Protein AF-A0A9P3AXK3-F1 (afdb_monomer)

Solvent-accessible surface area (backbone atoms only — not comparable to full-atom values): 12093 Å² total; per-residue (Å²): 136,83,83,77,76,75,75,78,76,54,66,68,48,49,52,46,27,64,59,45,47,66,49,49,54,51,50,55,53,59,72,70,57,82,79,86,67,69,46,82,56,95,52,64,68,63,48,50,58,55,45,54,57,50,48,56,55,42,52,53,49,41,40,43,30,40,42,51,40,43,41,55,53,41,68,69,32,88,82,56,48,73,68,59,46,53,48,36,51,47,54,35,47,53,45,47,50,60,43,51,54,51,43,54,57,52,67,19,52,38,65,53,83,93,44,41,68,62,48,53,41,50,47,48,31,46,46,47,40,50,50,43,52,47,53,42,48,49,53,41,36,50,34,44,74,43,87,53,62,90,52,43,82,72,54,54,58,69,72,77,73,44,60,69,40,52,49,51,53,50,53,53,60,69,70,51,76,79,86,77,79,85,72,87,89,76,87,62,77,65,54,58,59,53,50,50,55,56,56,53,51,56,76,75,66,74,80,131

Radius of gyration: 20.28 Å; Cα contacts (8 Å, |Δi|>4): 168; chains: 1; bounding box: 69×39×54 Å

Structure (mmCIF, N/CA/C/O backbone):
data_AF-A0A9P3AXK3-F1
#
_entry.id   AF-A0A9P3AXK3-F1
#
loop_
_atom_site.group_PDB
_atom_site.id
_atom_site.type_symbol
_atom_site.label_atom_id
_atom_site.label_alt_id
_atom_site.label_comp_id
_atom_site.label_asym_id
_atom_site.label_entity_id
_atom_site.label_seq_id
_atom_site.pdbx_PDB_ins_code
_atom_site.Cartn_x
_atom_site.Cartn_y
_atom_site.Cartn_z
_atom_site.occupancy
_atom_site.B_iso_or_equiv
_atom_site.auth_seq_id
_atom_site.auth_comp_id
_atom_site.auth_asym_id
_atom_site.auth_atom_id
_atom_site.pdbx_PDB_model_num
ATOM 1 N N . MET A 1 1 ? -37.791 -18.020 20.954 1.00 37.97 1 MET A N 1
ATOM 2 C CA . MET A 1 1 ? -36.480 -17.908 21.618 1.00 37.97 1 MET A CA 1
ATOM 3 C C . MET A 1 1 ? -35.697 -16.937 20.764 1.00 37.97 1 MET A C 1
ATOM 5 O O . MET A 1 1 ? -35.091 -17.366 19.796 1.00 37.97 1 MET A O 1
ATOM 9 N N . ASP A 1 2 ? -35.830 -15.645 21.055 1.00 44.97 2 ASP A N 1
ATOM 10 C CA . ASP A 1 2 ? -35.081 -14.591 20.372 1.00 44.97 2 ASP A CA 1
ATOM 11 C C . ASP A 1 2 ? -33.841 -14.297 21.215 1.00 44.97 2 ASP A C 1
ATOM 13 O O . ASP A 1 2 ? -33.895 -13.500 22.148 1.00 44.97 2 ASP A O 1
ATOM 17 N N . ASN A 1 3 ? -32.734 -14.981 20.917 1.00 44.56 3 ASN A N 1
ATOM 18 C CA . ASN A 1 3 ? -31.413 -14.472 21.279 1.00 44.56 3 ASN A CA 1
ATOM 19 C C . ASN A 1 3 ? -31.011 -13.490 20.180 1.00 44.56 3 ASN A C 1
ATOM 21 O O . ASN A 1 3 ? -30.275 -13.831 19.257 1.00 44.56 3 ASN A O 1
ATOM 25 N N . ASN A 1 4 ? -31.565 -12.282 20.249 1.00 45.88 4 ASN A N 1
ATOM 26 C CA . ASN A 1 4 ? -31.038 -11.150 19.505 1.00 45.88 4 ASN A CA 1
ATOM 27 C C . ASN A 1 4 ? -29.814 -10.661 20.291 1.00 45.88 4 ASN A C 1
ATOM 29 O O . ASN A 1 4 ? -29.896 -9.686 21.037 1.00 45.88 4 ASN A O 1
ATOM 33 N N . ASP A 1 5 ? -28.717 -11.421 20.208 1.00 46.84 5 ASP A N 1
ATOM 34 C CA . ASP A 1 5 ? -27.408 -10.988 20.687 1.00 46.84 5 ASP A CA 1
ATOM 35 C C . ASP A 1 5 ? -26.976 -9.827 19.786 1.00 46.84 5 ASP A C 1
ATOM 37 O O . ASP A 1 5 ? -26.338 -10.008 18.750 1.00 46.84 5 ASP A 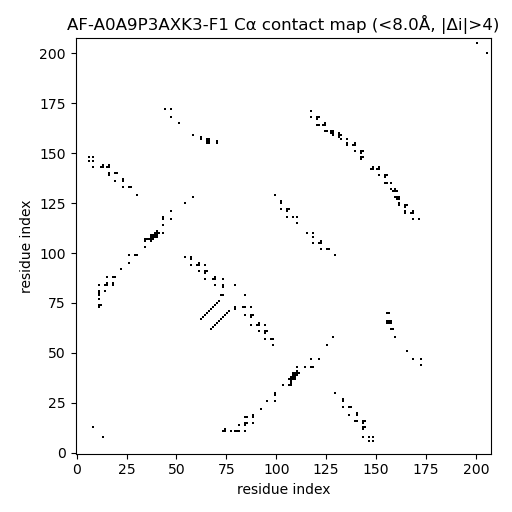O 1
ATOM 41 N N . GLU A 1 6 ? -27.426 -8.622 20.136 1.00 50.75 6 GLU A N 1
ATOM 42 C CA . GLU A 1 6 ? -27.015 -7.384 19.493 1.00 50.75 6 GLU A CA 1
ATOM 43 C C . GLU A 1 6 ? -25.504 -7.261 19.692 1.00 50.75 6 GLU A C 1
ATOM 45 O O . GLU A 1 6 ? -25.006 -7.037 20.798 1.00 50.75 6 GLU A O 1
ATOM 50 N N . ILE A 1 7 ? -24.754 -7.505 18.620 1.00 57.81 7 ILE A N 1
ATOM 51 C CA . ILE A 1 7 ? -23.300 -7.416 18.622 1.00 57.81 7 ILE A CA 1
ATOM 52 C C . ILE A 1 7 ? -22.938 -5.935 18.763 1.00 57.81 7 ILE A C 1
ATOM 54 O O . ILE A 1 7 ? -22.900 -5.183 17.791 1.00 57.81 7 ILE A O 1
ATOM 58 N N . ILE A 1 8 ? -22.681 -5.500 19.996 1.00 68.00 8 ILE A N 1
ATOM 59 C CA . ILE A 1 8 ? -22.257 -4.129 20.281 1.00 68.00 8 ILE A CA 1
ATOM 60 C C . ILE A 1 8 ? -20.797 -3.978 19.843 1.00 68.00 8 ILE A C 1
ATOM 62 O O . ILE A 1 8 ? -19.876 -4.432 20.524 1.00 68.00 8 ILE A O 1
ATOM 66 N N . ILE A 1 9 ? -20.580 -3.321 18.702 1.00 72.81 9 ILE A N 1
ATOM 67 C CA . ILE A 1 9 ? -19.241 -2.963 18.219 1.00 72.81 9 ILE A CA 1
ATOM 68 C C . ILE A 1 9 ? -18.609 -1.968 19.209 1.00 72.81 9 ILE A C 1
ATOM 70 O O . ILE A 1 9 ? -19.182 -0.893 19.424 1.00 72.81 9 ILE A O 1
ATOM 74 N N . PRO A 1 10 ? -17.429 -2.264 19.792 1.00 82.50 10 PRO A N 1
ATOM 75 C CA . PRO A 1 10 ? -16.762 -1.353 20.718 1.00 82.50 10 PRO A CA 1
ATOM 76 C C . PRO A 1 10 ? -16.487 0.020 20.091 1.00 82.50 10 PRO A C 1
ATOM 78 O O . PRO A 1 10 ? -16.065 0.097 18.939 1.00 82.50 10 PRO A O 1
ATOM 81 N N . HIS A 1 11 ? -16.635 1.104 20.863 1.00 85.06 11 HIS A N 1
ATOM 82 C CA . HIS A 1 11 ? -16.423 2.489 20.392 1.00 85.06 11 HIS A CA 1
ATOM 83 C C . HIS A 1 11 ? -15.116 2.667 19.605 1.00 85.06 11 HIS A C 1
ATOM 85 O O . HIS A 1 11 ? -15.126 3.222 18.511 1.00 85.06 11 HIS A O 1
ATOM 91 N N . ARG A 1 12 ? -14.005 2.099 20.091 1.00 84.44 12 ARG A N 1
A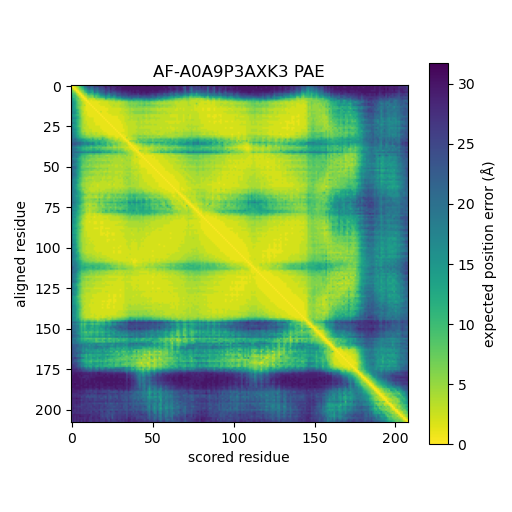TOM 92 C CA . ARG A 1 12 ? -12.700 2.147 19.407 1.00 84.44 12 ARG A CA 1
ATOM 93 C C . ARG A 1 12 ? -12.729 1.594 17.977 1.00 84.44 12 ARG A C 1
ATOM 95 O O . ARG A 1 12 ? -12.086 2.150 17.095 1.00 84.44 12 ARG A O 1
ATOM 102 N N . MET A 1 13 ? -13.501 0.535 17.728 1.00 83.62 13 MET A N 1
ATOM 103 C CA . MET A 1 13 ? -13.657 -0.051 16.393 1.00 83.62 13 MET A CA 1
ATOM 104 C C . MET A 1 13 ? -14.480 0.865 15.483 1.00 83.62 13 MET A C 1
ATOM 106 O O . MET A 1 13 ? -14.132 1.045 14.320 1.00 83.62 13 MET A O 1
ATOM 110 N N . GLN A 1 14 ? -15.499 1.531 16.033 1.00 86.12 14 GLN A N 1
ATOM 111 C CA . GLN A 1 14 ? -16.272 2.537 15.299 1.00 86.12 14 GLN A CA 1
ATOM 112 C C . GLN A 1 14 ? -15.411 3.757 14.932 1.00 86.12 14 GLN A C 1
ATOM 114 O O . GLN A 1 14 ? -15.513 4.282 13.823 1.00 86.12 14 GLN A O 1
ATOM 119 N N . VAL A 1 15 ? -14.557 4.222 15.851 1.00 89.56 15 VAL A N 1
ATOM 120 C CA . VAL A 1 15 ? -13.618 5.330 15.601 1.00 89.56 15 VAL A CA 1
ATOM 121 C C . VAL A 1 15 ? -12.578 4.934 14.559 1.00 89.56 15 VAL A C 1
ATOM 123 O O . VAL A 1 15 ? -12.320 5.712 13.643 1.00 89.56 15 VAL A O 1
ATOM 126 N N . LEU A 1 16 ? -12.032 3.719 14.647 1.00 88.75 16 LEU A N 1
ATOM 127 C CA . LEU A 1 16 ? -11.085 3.193 13.668 1.00 88.75 16 LEU A CA 1
ATOM 128 C C . LEU A 1 16 ? -11.691 3.148 12.258 1.00 88.75 16 LEU A C 1
ATOM 130 O O . LEU A 1 16 ? -11.076 3.664 11.329 1.00 88.75 16 LEU A O 1
ATOM 134 N N . GLY A 1 17 ? -12.909 2.618 12.101 1.00 88.50 17 GLY A N 1
ATOM 135 C CA . GLY A 1 17 ? -13.597 2.582 10.803 1.00 88.50 17 GLY A CA 1
ATOM 136 C C . GLY A 1 17 ? -13.791 3.984 10.216 1.00 88.50 17 GLY A C 1
ATOM 137 O O . GLY A 1 17 ? -13.412 4.249 9.074 1.00 88.50 17 GLY A O 1
ATOM 138 N N . LYS A 1 18 ? -14.257 4.936 11.039 1.00 90.81 18 LYS A N 1
ATOM 139 C CA . LYS A 1 18 ? -14.390 6.353 10.645 1.00 90.81 18 LYS A CA 1
ATOM 140 C C . LYS A 1 18 ? -13.062 6.982 10.223 1.00 90.81 18 LYS A C 1
ATOM 142 O O . LYS A 1 18 ? -13.048 7.807 9.312 1.00 90.81 18 LYS A O 1
ATOM 147 N N . ALA A 1 19 ? -11.968 6.628 10.890 1.00 92.56 19 ALA A N 1
ATOM 148 C CA . ALA A 1 19 ? -10.642 7.157 10.600 1.00 92.56 19 ALA A CA 1
ATOM 149 C C . ALA A 1 19 ? -10.026 6.545 9.328 1.00 92.56 19 ALA A C 1
ATOM 151 O O . ALA A 1 19 ? -9.334 7.253 8.598 1.00 92.56 19 ALA A O 1
ATOM 152 N N . LEU A 1 20 ? -10.293 5.267 9.039 1.00 92.25 20 LEU A N 1
ATOM 153 C CA . LEU A 1 20 ? -9.777 4.557 7.862 1.00 92.25 20 LEU A CA 1
ATOM 154 C C . LEU A 1 20 ? -10.533 4.886 6.571 1.00 92.25 20 LEU A C 1
ATOM 156 O O . LEU A 1 20 ? -9.916 4.941 5.511 1.00 92.25 20 LEU A O 1
ATOM 160 N N . ARG A 1 21 ? -11.834 5.186 6.639 1.00 93.12 21 ARG A N 1
ATOM 161 C CA . ARG A 1 21 ? -12.638 5.560 5.464 1.00 93.12 21 ARG A CA 1
ATOM 162 C C . ARG A 1 21 ? -12.007 6.658 4.583 1.00 93.12 21 ARG A C 1
ATOM 164 O O . ARG A 1 21 ? -11.870 6.435 3.385 1.00 93.12 21 ARG A O 1
ATOM 171 N N . PRO A 1 22 ? -11.551 7.813 5.110 1.00 94.25 22 PRO A N 1
ATOM 172 C CA . PRO A 1 22 ? -10.891 8.822 4.278 1.00 94.25 22 PRO A CA 1
ATOM 173 C C . PRO A 1 22 ? -9.517 8.385 3.747 1.00 94.25 22 PRO A C 1
ATOM 175 O O . PRO A 1 22 ? -8.975 9.055 2.872 1.00 94.25 22 PRO A O 1
ATOM 178 N N . VAL A 1 23 ? -8.912 7.326 4.294 1.00 95.31 23 VAL A N 1
ATOM 179 C CA . VAL A 1 23 ? -7.694 6.720 3.735 1.00 95.31 23 VAL A CA 1
ATOM 180 C C . VAL A 1 23 ? -8.051 5.870 2.518 1.00 95.31 23 VAL A C 1
ATOM 182 O O . VAL A 1 23 ? -7.372 5.998 1.506 1.00 95.31 23 VAL A O 1
ATOM 185 N N . LEU A 1 24 ? -9.138 5.092 2.589 1.00 94.44 24 LEU A N 1
ATOM 186 C CA . LEU A 1 24 ? -9.645 4.291 1.470 1.00 94.44 24 LEU A CA 1
ATOM 187 C C . LEU A 1 24 ? -10.001 5.171 0.274 1.00 94.44 24 LEU A C 1
ATOM 189 O O . LEU A 1 24 ? -9.448 4.978 -0.800 1.00 94.44 24 LEU A O 1
ATOM 193 N N . THR A 1 25 ? -10.800 6.217 0.493 1.00 94.19 25 THR A N 1
ATOM 194 C CA . THR A 1 25 ? -11.178 7.150 -0.581 1.00 94.19 25 THR A CA 1
ATOM 195 C C . THR A 1 25 ? -9.961 7.795 -1.246 1.00 94.19 25 THR A C 1
ATOM 197 O O . THR A 1 25 ? -9.909 7.926 -2.459 1.00 94.19 25 THR A O 1
ATOM 200 N N . LYS A 1 26 ? -8.934 8.161 -0.469 1.00 93.38 26 LYS A N 1
ATOM 201 C CA . LYS A 1 26 ? -7.695 8.728 -1.027 1.00 93.38 26 LYS A CA 1
ATOM 202 C C . LYS A 1 26 ? -6.875 7.719 -1.822 1.00 93.38 26 LYS A C 1
ATOM 204 O O . LYS A 1 26 ? -6.151 8.119 -2.726 1.00 93.38 26 LYS A O 1
ATOM 209 N N . LEU A 1 27 ? -6.927 6.445 -1.442 1.00 94.44 27 LEU A N 1
ATOM 210 C CA . LEU A 1 27 ? -6.266 5.382 -2.184 1.00 94.44 27 LEU A CA 1
ATOM 211 C C . LEU A 1 27 ? -6.961 5.158 -3.526 1.00 94.44 27 LEU A C 1
ATOM 213 O O . LEU A 1 27 ? -6.274 5.120 -4.538 1.00 94.44 27 LEU A O 1
ATOM 217 N N . GLU A 1 28 ? -8.294 5.090 -3.537 1.00 94.19 28 GLU A N 1
ATOM 218 C CA . GLU A 1 28 ? -9.104 5.011 -4.761 1.00 94.19 28 GLU A CA 1
ATOM 219 C C . GLU A 1 28 ? -8.800 6.194 -5.696 1.00 94.19 28 GLU A C 1
ATOM 221 O O . GLU A 1 28 ? -8.415 5.992 -6.845 1.00 94.19 28 GLU A O 1
ATOM 226 N N . GLU A 1 29 ? -8.847 7.426 -5.173 1.00 93.44 29 GLU A N 1
ATOM 227 C CA . GLU A 1 29 ? -8.490 8.642 -5.922 1.00 93.44 29 GLU A CA 1
ATOM 228 C C . GLU A 1 29 ? -7.068 8.574 -6.503 1.00 93.44 29 GLU A C 1
ATOM 230 O O . GLU A 1 29 ? -6.849 8.954 -7.650 1.00 93.44 29 GLU A O 1
ATOM 235 N N . GLY A 1 30 ? -6.098 8.089 -5.721 1.00 91.88 30 GLY A N 1
ATOM 236 C CA . GLY A 1 30 ? -4.710 7.958 -6.163 1.00 91.88 30 GLY A CA 1
ATOM 237 C C . GLY A 1 30 ? -4.503 6.847 -7.194 1.00 91.88 30 GLY A C 1
ATOM 238 O O . GLY A 1 30 ? -3.640 6.969 -8.059 1.00 91.88 30 GLY A O 1
ATOM 239 N N . LEU A 1 31 ? -5.279 5.765 -7.138 1.00 91.62 31 LEU A N 1
ATOM 240 C CA . LEU A 1 31 ? -5.212 4.670 -8.110 1.00 91.62 31 LEU A CA 1
ATOM 241 C C . LEU A 1 31 ? -5.783 5.056 -9.480 1.00 91.62 31 LEU A C 1
ATOM 243 O O . LEU A 1 31 ? -5.328 4.508 -10.490 1.00 91.62 31 LEU A O 1
ATOM 247 N N . ASP A 1 32 ? -6.735 5.987 -9.501 1.00 91.38 32 ASP A N 1
ATOM 248 C CA . ASP A 1 32 ? -7.379 6.521 -10.706 1.00 91.38 32 ASP A CA 1
ATOM 249 C C . ASP A 1 32 ? -6.699 7.798 -11.240 1.00 91.38 32 ASP A C 1
ATOM 251 O O . ASP A 1 32 ? -7.108 8.351 -12.266 1.00 91.38 32 ASP A O 1
ATOM 255 N N . GLU A 1 33 ? -5.656 8.283 -10.560 1.00 90.75 33 GLU A N 1
ATOM 256 C CA . GLU A 1 33 ? -4.945 9.498 -10.946 1.00 90.75 33 GLU A CA 1
ATOM 257 C C . GLU A 1 33 ? -4.227 9.329 -12.294 1.00 90.75 33 GLU A C 1
ATOM 259 O O . GLU A 1 33 ? -3.421 8.419 -12.505 1.00 90.75 33 GLU A O 1
ATOM 264 N N . PHE A 1 34 ? -4.509 10.247 -13.222 1.00 84.56 34 PHE A N 1
ATOM 265 C CA . PHE A 1 34 ? -3.847 10.293 -14.520 1.00 84.56 34 PHE A CA 1
ATOM 266 C C . PHE A 1 34 ? -2.521 11.055 -14.433 1.00 84.56 34 PHE A C 1
ATOM 268 O O . PHE A 1 34 ? -2.493 12.243 -14.105 1.00 84.56 34 PHE A O 1
ATOM 275 N N . ILE A 1 35 ? -1.430 10.394 -14.817 1.00 87.31 35 ILE A N 1
ATOM 276 C CA . ILE A 1 35 ? -0.091 10.984 -14.840 1.00 87.31 35 ILE A CA 1
ATOM 277 C C . ILE A 1 35 ? 0.182 11.595 -16.217 1.00 87.31 35 ILE A C 1
ATOM 279 O O . ILE A 1 35 ? 0.419 10.887 -17.192 1.00 87.31 35 ILE A O 1
ATOM 283 N N . GLY A 1 36 ? 0.109 12.927 -16.299 1.00 76.19 36 GLY A N 1
ATOM 284 C CA . GLY A 1 36 ? 0.283 13.671 -17.553 1.00 76.19 36 GLY A CA 1
ATOM 285 C C . GLY A 1 36 ? 1.708 14.148 -17.845 1.00 76.19 36 GLY A C 1
ATOM 286 O O . GLY A 1 36 ? 2.028 14.415 -19.000 1.00 76.19 36 GLY A O 1
ATOM 287 N N . GLU A 1 37 ? 2.559 14.273 -16.826 1.00 85.00 37 GLU A N 1
ATOM 288 C CA . GLU A 1 37 ? 3.962 14.668 -16.986 1.00 85.00 37 GLU A CA 1
ATOM 289 C C . GLU A 1 37 ? 4.860 13.432 -16.944 1.00 85.00 37 GLU A C 1
ATOM 291 O O . GLU A 1 37 ? 4.801 12.653 -15.992 1.00 85.00 37 GLU A O 1
ATOM 296 N N . THR A 1 38 ? 5.704 13.272 -17.966 1.00 91.44 38 THR A N 1
ATOM 297 C CA . THR A 1 38 ? 6.665 12.171 -18.061 1.00 91.44 38 THR A CA 1
ATOM 298 C C . THR A 1 38 ? 8.105 12.670 -18.035 1.00 91.44 38 THR A C 1
ATOM 300 O O . THR A 1 38 ? 8.389 13.830 -18.347 1.00 91.44 38 THR A O 1
ATOM 303 N N . PHE A 1 39 ? 9.035 11.797 -17.653 1.00 87.81 39 PHE A N 1
ATOM 304 C CA . PHE A 1 39 ? 10.465 12.091 -17.657 1.00 87.81 39 PHE A CA 1
ATOM 305 C C . PHE A 1 39 ? 11.285 10.907 -18.189 1.00 87.81 39 PHE A C 1
ATOM 307 O O . PHE A 1 39 ? 11.023 9.766 -17.808 1.00 87.81 39 PHE A O 1
ATOM 314 N N . PRO A 1 40 ? 12.311 11.155 -19.019 1.00 88.81 40 PRO A N 1
ATOM 315 C CA . PRO A 1 40 ? 13.098 10.089 -19.626 1.00 88.81 40 PRO A CA 1
ATOM 316 C C . PRO A 1 40 ? 13.989 9.371 -18.608 1.00 88.81 40 PRO A C 1
ATOM 318 O O . PRO A 1 40 ? 14.575 10.001 -17.718 1.00 88.81 40 PRO A O 1
ATOM 321 N N . ILE A 1 41 ? 14.152 8.057 -18.780 1.00 87.88 41 ILE A N 1
ATOM 322 C CA . ILE A 1 41 ? 15.106 7.232 -18.028 1.00 87.88 41 ILE A CA 1
ATOM 323 C C . ILE A 1 41 ? 16.139 6.601 -18.961 1.00 87.88 41 ILE A C 1
ATOM 325 O O . ILE A 1 41 ? 15.796 5.920 -19.916 1.00 87.88 41 ILE A O 1
ATOM 329 N N . CYS A 1 42 ? 17.420 6.773 -18.622 1.00 74.81 42 CYS A N 1
ATOM 330 C CA . CYS A 1 42 ? 18.543 6.271 -19.424 1.00 74.81 42 CYS A CA 1
ATOM 331 C C . CYS A 1 42 ? 19.078 4.891 -18.990 1.00 74.81 42 CYS A C 1
ATOM 333 O O . CYS A 1 42 ? 19.912 4.322 -19.682 1.00 74.81 42 CYS A O 1
ATOM 335 N N . ASP A 1 43 ? 18.691 4.385 -17.813 1.00 85.94 43 ASP A N 1
ATOM 336 C CA . ASP A 1 43 ? 19.168 3.099 -17.279 1.00 85.94 43 ASP A CA 1
ATOM 337 C C . ASP A 1 43 ? 18.040 2.400 -16.514 1.00 85.94 43 ASP A C 1
ATOM 339 O O . ASP A 1 43 ? 17.814 2.630 -15.314 1.00 85.94 43 ASP A O 1
ATOM 343 N N . MET A 1 44 ? 17.306 1.552 -17.235 1.00 87.56 44 MET A N 1
ATOM 344 C CA . MET A 1 44 ? 16.187 0.814 -16.665 1.00 87.56 44 MET A CA 1
ATOM 345 C C . MET A 1 44 ? 16.657 -0.236 -15.653 1.00 87.56 44 MET A C 1
ATOM 347 O O . MET A 1 44 ? 16.069 -0.362 -14.583 1.00 87.56 44 MET A O 1
ATOM 351 N N . SER A 1 45 ? 17.781 -0.910 -15.899 1.00 83.88 45 SER A N 1
ATOM 352 C CA . SER A 1 45 ? 18.334 -1.940 -15.008 1.00 83.88 45 SER A CA 1
ATOM 353 C C . SER A 1 45 ? 18.719 -1.393 -13.625 1.00 83.88 45 SER A C 1
ATOM 355 O O . SER A 1 45 ? 18.445 -2.015 -12.593 1.00 83.88 45 SER A O 1
ATOM 357 N N . SER A 1 46 ? 19.336 -0.210 -13.557 1.00 86.12 46 SER A N 1
ATOM 358 C CA . SER A 1 46 ? 19.603 0.486 -12.285 1.00 86.12 46 SER A CA 1
ATOM 359 C C . SER A 1 46 ? 18.320 0.991 -11.628 1.00 86.12 46 SER A C 1
ATOM 361 O O . SER A 1 46 ? 18.182 0.939 -10.400 1.00 86.12 46 SER A O 1
ATOM 363 N N . THR A 1 47 ? 17.360 1.451 -12.430 1.00 89.12 47 THR A N 1
ATOM 364 C CA . THR A 1 47 ? 16.057 1.917 -11.943 1.00 89.12 47 THR A CA 1
ATOM 365 C C . THR A 1 47 ? 15.272 0.779 -11.292 1.00 89.12 47 THR A C 1
ATOM 367 O O . THR A 1 47 ? 14.849 0.924 -10.143 1.00 89.12 47 THR A O 1
ATOM 370 N N . LEU A 1 48 ? 15.180 -0.382 -11.943 1.00 87.31 48 LEU A N 1
ATOM 371 C CA . LEU A 1 48 ? 14.534 -1.579 -11.411 1.00 87.31 48 LEU A CA 1
ATOM 372 C C . LEU A 1 48 ? 15.143 -2.006 -10.075 1.00 87.31 48 LEU A C 1
ATOM 374 O O . LEU A 1 48 ? 14.420 -2.120 -9.086 1.00 87.31 48 LEU A O 1
ATOM 378 N N . ARG A 1 49 ? 16.475 -2.151 -9.993 1.00 86.31 49 ARG A N 1
ATOM 379 C CA . ARG A 1 49 ? 17.162 -2.532 -8.741 1.00 86.31 49 ARG A CA 1
ATOM 380 C C . ARG A 1 49 ? 16.835 -1.583 -7.590 1.00 8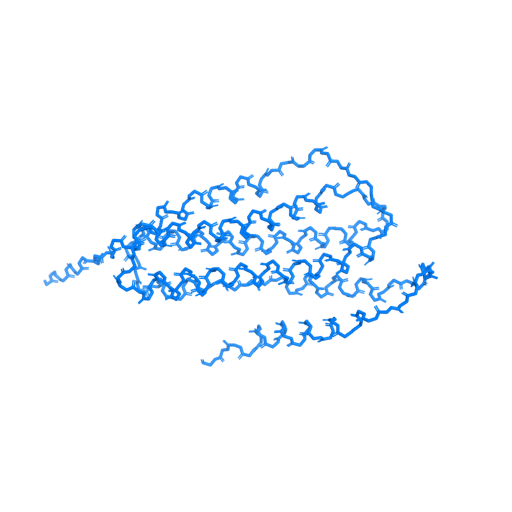6.31 49 ARG A C 1
ATOM 382 O O . ARG A 1 49 ? 16.512 -2.018 -6.482 1.00 86.31 49 ARG A O 1
ATOM 389 N N . LYS A 1 50 ? 16.849 -0.274 -7.856 1.00 89.12 50 LYS A N 1
ATOM 390 C CA . LYS A 1 50 ? 16.458 0.741 -6.867 1.00 89.12 50 LYS A CA 1
ATOM 391 C C . LYS A 1 50 ? 14.998 0.584 -6.453 1.00 89.12 50 LYS A C 1
ATOM 393 O O . LYS A 1 50 ? 14.694 0.715 -5.266 1.00 89.12 50 LYS A O 1
ATOM 398 N N . HIS A 1 51 ? 14.094 0.340 -7.398 1.00 90.88 51 HIS A N 1
ATOM 399 C CA . HIS A 1 51 ? 12.667 0.244 -7.115 1.00 90.88 51 HIS A CA 1
ATOM 400 C C . HIS A 1 51 ? 12.279 -1.047 -6.394 1.00 90.88 51 HIS A C 1
ATOM 402 O O . HIS A 1 51 ? 11.521 -0.952 -5.435 1.00 90.88 51 HIS A O 1
ATOM 408 N N . ILE A 1 52 ? 12.882 -2.196 -6.703 1.00 86.94 52 ILE A N 1
ATOM 409 C CA . ILE A 1 52 ? 12.701 -3.440 -5.931 1.00 86.94 52 ILE A CA 1
ATOM 410 C C . ILE A 1 52 ? 13.039 -3.199 -4.449 1.00 86.94 52 ILE A C 1
ATOM 412 O O . ILE A 1 52 ? 12.234 -3.471 -3.556 1.00 86.94 52 ILE A O 1
ATOM 416 N N . GLY A 1 53 ? 14.182 -2.563 -4.165 1.00 83.44 53 GLY A N 1
ATOM 417 C CA . GLY A 1 53 ? 14.549 -2.194 -2.794 1.00 83.44 53 GLY A CA 1
ATOM 418 C C . GLY A 1 53 ? 13.587 -1.186 -2.143 1.00 83.44 53 GLY A C 1
ATOM 419 O O . GLY A 1 53 ? 13.355 -1.232 -0.930 1.00 83.44 53 GLY A O 1
ATOM 420 N N . LYS A 1 54 ? 13.008 -0.261 -2.923 1.00 89.56 54 LYS A N 1
ATOM 421 C CA . LYS A 1 54 ? 11.997 0.699 -2.441 1.00 89.56 54 LYS A CA 1
ATOM 422 C C . LYS A 1 54 ? 10.648 0.035 -2.166 1.00 89.56 54 LYS A C 1
ATOM 424 O O . LYS A 1 54 ? 10.008 0.467 -1.205 1.00 89.56 54 LYS A O 1
ATOM 429 N N . ILE A 1 55 ? 10.231 -0.935 -2.983 1.00 88.31 55 ILE A N 1
ATOM 430 C CA . ILE A 1 55 ? 9.014 -1.738 -2.812 1.00 88.31 55 ILE A CA 1
ATOM 431 C C . ILE A 1 55 ? 9.118 -2.488 -1.493 1.00 88.31 55 ILE A C 1
ATOM 433 O O . ILE A 1 55 ? 8.303 -2.258 -0.607 1.00 88.31 55 ILE A O 1
ATOM 437 N N . HIS A 1 56 ? 10.195 -3.252 -1.297 1.00 83.06 56 HIS A N 1
ATOM 438 C CA . HIS A 1 56 ? 10.406 -4.039 -0.078 1.00 83.06 56 HIS A CA 1
ATOM 439 C C . HIS A 1 56 ? 10.326 -3.191 1.197 1.00 83.06 56 HIS A C 1
ATOM 441 O O . HIS A 1 56 ? 9.686 -3.557 2.182 1.00 83.06 56 HIS A O 1
ATOM 447 N N . LYS A 1 57 ? 10.962 -2.012 1.185 1.00 87.62 57 LYS A N 1
ATOM 448 C CA . LYS A 1 57 ? 10.909 -1.065 2.311 1.00 87.62 57 LYS A CA 1
ATOM 449 C C . LYS A 1 57 ? 9.506 -0.498 2.535 1.00 87.62 57 LYS A C 1
ATOM 451 O O . LYS A 1 57 ? 9.119 -0.315 3.686 1.00 87.62 57 LYS A O 1
ATOM 456 N N . SER A 1 58 ? 8.776 -0.187 1.464 1.00 88.06 58 SER A N 1
ATOM 457 C CA . SER A 1 58 ? 7.410 0.340 1.547 1.00 88.06 58 SER A CA 1
ATOM 458 C C . SER A 1 58 ? 6.430 -0.702 2.065 1.00 88.06 58 SER A C 1
ATOM 460 O O . SER A 1 58 ? 5.729 -0.411 3.027 1.00 88.06 58 SER A O 1
ATOM 462 N N . VAL A 1 59 ? 6.443 -1.907 1.496 1.00 86.00 59 VAL A N 1
ATOM 463 C CA . VAL A 1 59 ? 5.598 -3.030 1.918 1.00 86.00 59 VAL A CA 1
ATOM 464 C C . VAL A 1 59 ? 5.816 -3.331 3.394 1.00 86.00 59 VAL A C 1
ATOM 466 O O . VAL A 1 59 ? 4.872 -3.279 4.171 1.00 86.00 59 VAL A O 1
ATOM 469 N N . ARG A 1 60 ? 7.072 -3.491 3.831 1.00 84.75 60 ARG A N 1
ATOM 470 C CA . ARG A 1 60 ? 7.372 -3.716 5.252 1.00 84.75 60 ARG A CA 1
ATOM 471 C C . ARG A 1 60 ? 6.868 -2.580 6.146 1.00 84.75 60 ARG A C 1
ATOM 473 O O . ARG A 1 60 ? 6.436 -2.825 7.266 1.00 84.75 60 ARG A O 1
ATOM 480 N N . SER A 1 61 ? 6.961 -1.329 5.689 1.00 86.88 61 SER A N 1
ATOM 481 C CA . SER A 1 61 ? 6.443 -0.187 6.449 1.00 86.88 61 SER A CA 1
ATOM 482 C C . SER A 1 61 ? 4.918 -0.221 6.552 1.00 86.88 61 SER A C 1
ATOM 484 O O . SER A 1 61 ? 4.392 0.104 7.611 1.00 86.88 61 SER A O 1
ATOM 486 N N . LEU A 1 62 ? 4.225 -0.602 5.477 1.00 87.69 62 LEU A N 1
ATOM 487 C CA . LEU A 1 62 ? 2.771 -0.739 5.443 1.00 87.69 62 LEU A CA 1
ATOM 488 C C . LEU A 1 62 ? 2.306 -1.883 6.337 1.00 87.69 62 LEU A C 1
ATOM 490 O O . LEU A 1 62 ? 1.454 -1.666 7.190 1.00 87.69 62 LEU A O 1
ATOM 494 N N . GLU A 1 63 ? 2.921 -3.058 6.211 1.00 85.88 63 GLU A N 1
ATOM 495 C CA . GLU A 1 63 ? 2.642 -4.219 7.057 1.00 85.88 63 GLU A CA 1
ATOM 496 C C . GLU A 1 63 ? 2.899 -3.917 8.529 1.00 85.88 63 GLU A C 1
ATOM 498 O O . GLU A 1 63 ? 2.098 -4.300 9.372 1.00 85.88 63 GLU A O 1
ATOM 503 N N . LYS A 1 64 ? 3.971 -3.186 8.857 1.00 86.00 64 LYS A N 1
ATOM 504 C CA . LYS A 1 64 ? 4.238 -2.755 10.232 1.00 86.00 64 LYS A CA 1
ATOM 505 C C . LYS A 1 64 ? 3.135 -1.830 10.756 1.00 86.00 64 LYS A C 1
ATOM 507 O O . LYS A 1 64 ? 2.617 -2.055 11.844 1.00 86.00 64 LYS A O 1
ATOM 512 N N . CYS A 1 65 ? 2.761 -0.795 10.003 1.00 86.31 65 CYS A N 1
ATOM 513 C CA . CYS A 1 65 ? 1.700 0.119 10.432 1.00 86.31 65 CYS A CA 1
ATOM 514 C C . CYS A 1 65 ? 0.342 -0.599 10.539 1.00 86.31 65 CYS A C 1
ATOM 516 O O . CYS A 1 65 ? -0.394 -0.379 11.496 1.00 86.31 65 CYS A O 1
ATOM 518 N N . ALA A 1 66 ? 0.021 -1.490 9.601 1.00 83.75 66 ALA A N 1
ATOM 519 C CA . ALA A 1 66 ? -1.211 -2.268 9.630 1.00 83.75 66 ALA A CA 1
ATOM 520 C C . ALA A 1 66 ? -1.221 -3.269 10.795 1.00 83.75 66 ALA A C 1
ATOM 522 O O . ALA A 1 66 ? -2.088 -3.208 11.661 1.00 83.75 66 ALA A O 1
ATOM 523 N N . ASN A 1 67 ? -0.234 -4.159 10.868 1.00 81.25 67 ASN A N 1
ATOM 524 C CA . ASN A 1 67 ? -0.253 -5.291 11.789 1.00 81.25 67 ASN A CA 1
ATOM 525 C C . ASN A 1 67 ? 0.181 -4.909 13.213 1.00 81.25 67 ASN A C 1
ATOM 527 O O . ASN A 1 67 ? -0.448 -5.334 14.182 1.00 81.25 67 ASN A O 1
ATOM 531 N N . ASP A 1 68 ? 1.211 -4.079 13.369 1.00 80.25 68 ASP A N 1
ATOM 532 C CA . ASP A 1 68 ? 1.739 -3.759 14.699 1.00 80.25 68 ASP A CA 1
ATOM 533 C C . ASP A 1 68 ? 1.020 -2.544 15.299 1.00 80.25 68 ASP A C 1
ATOM 535 O O . ASP A 1 68 ? 0.640 -2.550 16.469 1.00 80.25 68 ASP A O 1
ATOM 539 N N . GLU A 1 69 ? 0.799 -1.487 14.514 1.00 80.56 69 GLU A N 1
ATOM 540 C CA . GLU A 1 69 ? 0.224 -0.246 15.047 1.00 80.56 69 GLU A CA 1
ATOM 541 C C . GLU A 1 69 ? -1.310 -0.279 15.079 1.00 80.56 69 GLU A C 1
ATOM 543 O O . GLU A 1 69 ? -1.899 0.028 16.115 1.00 80.56 69 GLU A O 1
ATOM 548 N N . LEU A 1 70 ? -1.981 -0.700 14.002 1.00 82.00 70 LEU A N 1
ATOM 549 C CA . LEU A 1 70 ? -3.448 -0.753 13.985 1.00 82.00 70 LEU A CA 1
ATOM 550 C C . LEU A 1 70 ? -3.994 -1.998 14.700 1.00 82.00 70 LEU A C 1
ATOM 552 O O . LEU A 1 70 ? -4.876 -1.876 15.549 1.00 82.00 70 LEU A O 1
ATOM 556 N N . ILE A 1 71 ? -3.483 -3.203 14.435 1.00 75.56 71 ILE A N 1
ATOM 557 C CA . ILE A 1 71 ? -4.038 -4.403 15.092 1.00 75.56 71 ILE A CA 1
ATOM 558 C C . ILE A 1 71 ? -3.564 -4.514 16.543 1.00 75.56 71 ILE A C 1
ATOM 560 O O . ILE A 1 71 ? -4.393 -4.592 17.455 1.00 75.56 71 ILE A O 1
ATOM 564 N N . ALA A 1 72 ? -2.250 -4.535 16.782 1.00 72.75 72 ALA A N 1
ATOM 565 C CA . ALA A 1 72 ? -1.743 -4.831 18.121 1.00 72.75 72 ALA A CA 1
ATOM 566 C C . ALA A 1 72 ? -1.964 -3.672 19.109 1.00 72.75 72 ALA A C 1
ATOM 568 O O . ALA A 1 72 ? -2.342 -3.925 20.252 1.00 72.75 72 ALA A O 1
ATOM 569 N N . ASN A 1 73 ? -1.807 -2.413 18.684 1.00 74.88 73 ASN A N 1
ATOM 570 C CA . ASN A 1 73 ? -1.904 -1.278 19.614 1.00 74.88 73 ASN A CA 1
ATOM 571 C C . ASN A 1 73 ? -3.303 -0.657 19.720 1.00 74.88 73 ASN A C 1
ATOM 573 O O . ASN A 1 73 ? -3.609 -0.084 20.763 1.00 74.88 73 ASN A O 1
ATOM 577 N N . VAL A 1 74 ? -4.158 -0.764 18.693 1.00 75.88 74 VAL A N 1
ATOM 578 C CA . VAL A 1 74 ? -5.521 -0.193 18.731 1.00 75.88 74 VAL A CA 1
ATOM 579 C C . VAL A 1 74 ? -6.580 -1.261 18.989 1.00 75.88 74 VAL A C 1
ATOM 581 O O . VAL A 1 74 ? -7.450 -1.091 19.841 1.00 75.88 74 VAL A O 1
ATOM 584 N N . ILE A 1 75 ? -6.539 -2.383 18.276 1.00 73.50 75 ILE A N 1
ATOM 585 C CA . ILE A 1 75 ? -7.639 -3.355 18.330 1.00 73.50 75 ILE A CA 1
ATOM 586 C C . ILE A 1 75 ? -7.553 -4.234 19.579 1.00 73.50 75 ILE A C 1
ATOM 588 O O . ILE A 1 75 ? -8.580 -4.469 20.233 1.00 73.50 75 ILE A O 1
ATOM 592 N N . ALA A 1 76 ? -6.342 -4.670 19.937 1.00 75.94 76 ALA A N 1
ATOM 593 C CA . ALA A 1 76 ? -6.101 -5.481 21.130 1.00 75.94 76 ALA A CA 1
ATOM 594 C C . ALA A 1 76 ? -6.079 -4.668 22.440 1.00 75.94 76 ALA A C 1
ATOM 596 O O . ALA A 1 76 ? -6.230 -5.251 23.512 1.00 75.94 76 ALA A O 1
ATOM 597 N N . ASN A 1 77 ? -5.929 -3.341 22.370 1.00 78.94 77 ASN A N 1
ATOM 598 C CA . ASN A 1 77 ? -5.904 -2.473 23.543 1.00 78.94 77 ASN A CA 1
ATOM 599 C C . ASN A 1 77 ? -7.295 -1.893 23.843 1.00 78.94 77 ASN A C 1
ATOM 601 O O . ASN A 1 77 ? -7.788 -1.003 23.153 1.00 78.94 77 ASN A O 1
ATOM 605 N N . GLU A 1 78 ? -7.933 -2.375 24.905 1.00 80.94 78 GLU A N 1
ATOM 606 C CA . GLU A 1 78 ? -9.270 -1.916 25.298 1.00 80.94 78 GLU A CA 1
ATOM 607 C C . GLU A 1 78 ? -9.294 -0.488 25.851 1.00 80.94 78 GLU A C 1
ATOM 609 O O . GLU A 1 78 ? -10.353 0.138 25.844 1.00 80.94 78 GLU A O 1
ATOM 614 N N . THR A 1 79 ? -8.151 0.038 26.302 1.00 84.81 79 THR A N 1
ATOM 615 C CA . THR A 1 79 ? -8.042 1.375 26.903 1.00 84.81 79 THR A CA 1
ATOM 616 C C . THR A 1 79 ? -7.513 2.433 25.939 1.00 84.81 79 THR A C 1
ATOM 618 O O . THR A 1 79 ? -7.281 3.568 26.364 1.00 84.81 79 THR A O 1
ATOM 621 N N . VAL A 1 80 ? -7.330 2.079 24.660 1.00 88.25 80 VAL A N 1
ATOM 622 C CA . VAL A 1 80 ? -6.833 3.001 23.635 1.00 88.25 80 VAL A CA 1
ATOM 623 C C . VAL A 1 80 ? -7.755 4.208 23.500 1.00 88.25 80 VAL A C 1
ATOM 625 O O . VAL A 1 80 ? -8.981 4.086 23.429 1.00 88.25 80 VAL A O 1
ATOM 628 N N . GLN A 1 81 ? -7.155 5.390 23.475 1.00 90.62 81 GLN A N 1
ATOM 629 C CA . GLN A 1 81 ? -7.873 6.646 23.321 1.00 90.62 81 GLN A CA 1
ATOM 630 C C . GLN A 1 81 ? -8.037 6.986 21.843 1.00 90.62 81 GLN A C 1
ATOM 632 O O . GLN A 1 81 ? -7.151 6.718 21.034 1.00 90.62 81 GLN A O 1
ATOM 637 N N . ASP A 1 82 ? -9.120 7.682 21.493 1.00 91.56 82 ASP A N 1
ATOM 638 C CA . ASP A 1 82 ? -9.401 8.103 20.113 1.00 91.56 82 ASP A CA 1
ATOM 639 C C . ASP A 1 82 ? -8.200 8.819 19.459 1.00 91.56 82 ASP A C 1
ATOM 641 O O . ASP A 1 82 ? -7.914 8.608 18.283 1.00 91.56 82 ASP A O 1
ATOM 645 N N . VAL A 1 83 ? -7.440 9.618 20.222 1.00 90.75 83 VAL A N 1
ATOM 646 C CA . VAL A 1 83 ? -6.229 10.298 19.727 1.00 90.75 83 VAL A CA 1
ATOM 647 C C . VAL A 1 83 ? -5.139 9.326 19.263 1.00 90.75 83 VAL A C 1
ATOM 649 O O . VAL A 1 83 ? -4.502 9.575 18.241 1.00 90.75 83 VAL A O 1
ATOM 652 N N . GLU A 1 84 ? -4.944 8.213 19.968 1.00 90.50 84 GLU A N 1
ATOM 653 C CA . GLU A 1 84 ? -3.960 7.182 19.621 1.00 90.50 84 GLU A CA 1
ATOM 654 C C . GLU A 1 84 ? -4.401 6.428 18.359 1.00 90.50 84 GLU A C 1
ATOM 656 O O . GLU A 1 84 ? -3.579 6.137 17.491 1.00 90.50 84 GLU A O 1
ATOM 661 N N . ILE A 1 85 ? -5.714 6.212 18.198 1.00 91.00 85 ILE A N 1
ATOM 662 C CA . ILE A 1 85 ? -6.304 5.633 16.981 1.00 91.00 85 ILE A CA 1
ATOM 663 C C . ILE A 1 85 ? -6.011 6.525 15.770 1.00 91.00 85 ILE A C 1
ATOM 665 O O . ILE A 1 85 ? -5.485 6.053 14.761 1.00 91.00 85 ILE A O 1
ATOM 669 N N . TYR A 1 86 ? -6.298 7.828 15.864 1.00 91.50 86 TYR A N 1
ATOM 670 C CA . TYR A 1 86 ? -6.027 8.767 14.771 1.00 91.50 86 TYR A CA 1
ATOM 671 C C . TYR A 1 86 ? -4.532 8.900 14.458 1.00 91.50 86 TYR A C 1
ATOM 673 O O . TYR A 1 86 ? -4.174 9.084 13.294 1.00 91.50 86 TYR A O 1
ATOM 681 N N . GLN A 1 87 ? -3.652 8.796 15.458 1.00 91.50 87 GLN A N 1
ATOM 682 C CA . GLN A 1 87 ? -2.203 8.802 15.241 1.00 91.50 87 GLN A CA 1
ATOM 683 C C . GLN A 1 87 ? -1.736 7.566 14.467 1.00 91.50 87 GLN A C 1
ATOM 685 O O . GLN A 1 87 ? -1.011 7.720 13.483 1.00 91.50 87 GLN A O 1
ATOM 690 N N . ALA A 1 88 ? -2.189 6.369 14.853 1.00 90.31 88 ALA A N 1
ATOM 691 C CA . ALA A 1 88 ? -1.855 5.127 14.155 1.00 90.31 88 ALA A CA 1
ATOM 692 C C . ALA A 1 88 ? -2.375 5.135 12.705 1.00 90.31 88 ALA A C 1
ATOM 694 O O . ALA A 1 88 ? -1.635 4.843 11.764 1.00 90.31 88 ALA A O 1
ATOM 695 N N . VAL A 1 89 ? -3.620 5.577 12.495 1.00 93.00 89 VAL A N 1
ATOM 696 C CA . VAL A 1 89 ? -4.187 5.745 11.146 1.00 93.00 89 VAL A CA 1
ATOM 697 C C . VAL A 1 89 ? -3.418 6.798 10.342 1.00 93.00 89 VAL A C 1
ATOM 699 O O . VAL A 1 89 ? -3.174 6.620 9.148 1.00 93.00 89 VAL A O 1
ATOM 702 N N . GLY A 1 90 ? -2.984 7.883 10.985 1.00 92.56 90 GLY A N 1
ATOM 703 C CA . GLY A 1 90 ? -2.142 8.904 10.369 1.00 92.56 90 GLY A CA 1
ATOM 704 C C . GLY A 1 90 ? -0.791 8.356 9.903 1.00 92.56 90 GLY A C 1
ATOM 705 O O . GLY A 1 90 ? -0.369 8.654 8.785 1.00 92.56 90 GLY A O 1
ATOM 706 N N . ALA A 1 91 ? -0.135 7.528 10.719 1.00 91.81 91 ALA A N 1
ATOM 707 C CA . ALA A 1 91 ? 1.124 6.875 10.365 1.00 91.81 91 ALA A CA 1
ATOM 708 C C . ALA A 1 91 ? 0.953 5.925 9.170 1.00 91.81 91 ALA A C 1
ATOM 710 O O . ALA A 1 91 ? 1.712 6.022 8.200 1.00 91.81 91 ALA A O 1
ATOM 711 N N . PHE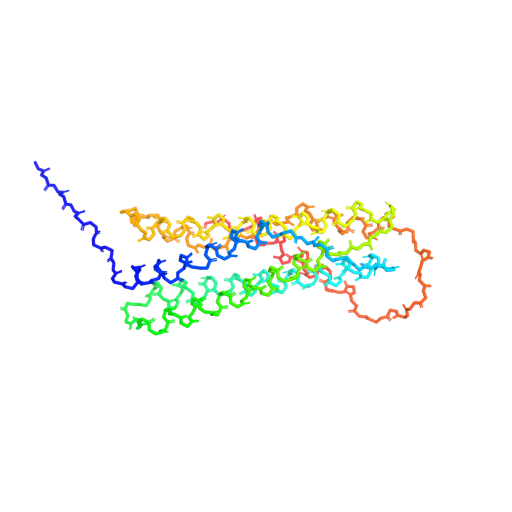 A 1 92 ? -0.094 5.093 9.188 1.00 92.44 92 PHE A N 1
ATOM 712 C CA . PHE A 1 92 ? -0.447 4.223 8.065 1.00 92.44 92 PHE A CA 1
ATOM 713 C C . PHE A 1 92 ? -0.688 5.023 6.777 1.00 92.44 92 PHE A C 1
ATOM 715 O O . PHE A 1 92 ? -0.080 4.745 5.745 1.00 92.44 92 PHE A O 1
ATOM 722 N N . LYS A 1 93 ? -1.495 6.088 6.846 1.00 94.44 93 LYS A N 1
ATOM 723 C CA . LYS A 1 93 ? -1.763 6.976 5.708 1.00 94.44 93 LYS A CA 1
ATOM 724 C C . LYS A 1 93 ? -0.487 7.598 5.136 1.00 94.44 93 LYS A C 1
ATOM 726 O O . LYS A 1 93 ? -0.345 7.695 3.923 1.00 94.44 93 LYS A O 1
ATOM 731 N N . ILE A 1 94 ? 0.451 8.027 5.982 1.00 94.19 94 ILE A N 1
ATOM 732 C CA . ILE A 1 94 ? 1.737 8.575 5.520 1.00 94.19 94 ILE A CA 1
ATOM 733 C C . ILE A 1 94 ? 2.550 7.502 4.785 1.00 94.19 94 ILE A C 1
ATOM 735 O O . ILE A 1 94 ? 3.156 7.796 3.754 1.00 94.19 94 ILE A O 1
ATOM 739 N N . ALA A 1 95 ? 2.577 6.270 5.299 1.00 92.31 95 ALA A N 1
ATOM 740 C CA . ALA A 1 95 ? 3.256 5.158 4.638 1.00 92.31 95 ALA A CA 1
ATOM 741 C C . ALA A 1 95 ? 2.622 4.833 3.274 1.00 92.31 95 ALA A C 1
ATOM 743 O O . ALA A 1 95 ? 3.353 4.650 2.299 1.00 92.31 95 ALA A O 1
ATOM 744 N N . LEU A 1 96 ? 1.288 4.842 3.196 1.00 94.56 96 LEU A N 1
ATOM 745 C CA . LEU A 1 96 ? 0.527 4.605 1.969 1.00 94.56 96 LEU A CA 1
ATOM 746 C C . LEU A 1 96 ? 0.745 5.698 0.926 1.00 94.56 96 LEU A C 1
ATOM 748 O O . LEU A 1 96 ? 1.089 5.389 -0.211 1.00 94.56 96 LEU A O 1
ATOM 752 N N . ASN A 1 97 ? 0.658 6.970 1.317 1.00 93.88 97 ASN A N 1
ATOM 753 C CA . ASN A 1 97 ? 0.914 8.090 0.412 1.00 93.88 97 ASN A CA 1
ATOM 754 C C . ASN A 1 97 ? 2.324 8.023 -0.188 1.00 93.88 97 ASN A C 1
ATOM 756 O O . ASN A 1 97 ? 2.493 8.181 -1.389 1.00 93.88 97 ASN A O 1
ATOM 760 N N . ARG A 1 98 ? 3.340 7.694 0.621 1.00 94.00 98 ARG A N 1
ATOM 761 C CA . ARG A 1 98 ? 4.714 7.495 0.122 1.00 94.00 98 ARG A CA 1
ATOM 762 C C . ARG A 1 98 ? 4.843 6.322 -0.847 1.00 94.00 98 ARG A C 1
ATOM 764 O O . ARG A 1 98 ? 5.828 6.249 -1.581 1.00 94.00 98 ARG A O 1
ATOM 771 N N . PHE A 1 99 ? 3.946 5.343 -0.776 1.00 93.88 99 PHE A N 1
ATOM 772 C CA . PHE A 1 99 ? 3.934 4.221 -1.703 1.00 93.88 99 PHE A CA 1
ATOM 773 C C . PHE A 1 99 ? 3.229 4.594 -3.012 1.00 93.88 99 PHE A C 1
ATOM 775 O O . PHE A 1 99 ? 3.804 4.351 -4.070 1.00 93.88 99 PHE A O 1
ATOM 782 N N . LEU A 1 100 ? 2.094 5.297 -2.937 1.00 94.81 100 LEU A N 1
ATOM 783 C CA . LEU A 1 100 ? 1.414 5.903 -4.089 1.00 94.81 100 LEU A CA 1
ATOM 784 C C . LEU A 1 100 ? 2.325 6.862 -4.865 1.00 94.81 100 LEU A C 1
ATOM 786 O O . LEU A 1 100 ? 2.486 6.700 -6.066 1.00 94.81 100 LEU A O 1
ATOM 790 N N . GLU A 1 101 ? 3.033 7.765 -4.180 1.00 94.12 101 GLU A N 1
ATOM 791 C CA . GLU A 1 101 ? 3.998 8.680 -4.813 1.00 94.12 101 GLU A CA 1
ATOM 792 C C . GLU A 1 101 ? 5.071 7.929 -5.623 1.00 94.12 101 GLU A C 1
ATOM 794 O O . GLU A 1 101 ? 5.528 8.397 -6.666 1.00 94.12 101 GLU A O 1
ATOM 799 N N . LYS A 1 102 ? 5.493 6.743 -5.161 1.00 94.06 102 LYS A N 1
ATOM 800 C CA . LYS A 1 102 ? 6.451 5.909 -5.901 1.00 94.06 102 LYS A CA 1
ATOM 801 C C . LYS A 1 102 ? 5.810 5.248 -7.113 1.00 94.06 102 LYS A C 1
ATOM 803 O O . LYS A 1 102 ? 6.487 5.153 -8.128 1.00 94.06 102 LYS A O 1
ATOM 808 N N . TYR A 1 103 ? 4.568 4.785 -6.997 1.00 94.94 103 TYR A N 1
ATOM 809 C CA . TYR A 1 103 ? 3.807 4.221 -8.110 1.00 94.94 103 TYR A CA 1
ATOM 810 C C . TYR A 1 103 ? 3.596 5.265 -9.211 1.00 94.94 103 TYR A C 1
ATOM 812 O O . TYR A 1 103 ? 4.007 5.036 -10.346 1.00 94.94 103 TYR A O 1
ATOM 820 N N . HIS A 1 104 ? 3.100 6.453 -8.858 1.00 95.06 104 HIS A N 1
ATOM 821 C CA . HIS A 1 104 ? 2.959 7.583 -9.783 1.00 95.06 104 HIS A CA 1
ATOM 822 C C . HIS A 1 104 ? 4.295 7.982 -10.406 1.00 95.06 104 HIS A C 1
ATOM 824 O O . HIS A 1 104 ? 4.389 8.201 -11.610 1.00 95.06 104 HIS A O 1
ATOM 830 N N . GLY A 1 105 ? 5.362 7.997 -9.603 1.00 93.69 105 GLY A N 1
ATOM 831 C CA . GLY A 1 105 ? 6.713 8.249 -10.094 1.00 93.69 105 GLY A CA 1
ATOM 832 C C . GLY A 1 105 ? 7.216 7.200 -11.089 1.00 93.69 105 GLY A C 1
ATOM 833 O O . GLY A 1 105 ? 8.028 7.542 -11.940 1.00 93.69 105 GLY A O 1
ATOM 834 N N . VAL A 1 106 ? 6.760 5.945 -11.007 1.00 93.62 106 VAL A N 1
ATOM 835 C CA . VAL A 1 106 ? 7.056 4.912 -12.015 1.00 93.62 106 VAL A CA 1
ATOM 836 C C . VAL A 1 106 ? 6.196 5.101 -13.261 1.00 93.62 106 VAL A C 1
ATOM 838 O O . VAL A 1 106 ? 6.716 5.012 -14.369 1.00 93.62 106 VAL A O 1
ATOM 841 N N . GLN A 1 107 ? 4.908 5.407 -13.113 1.00 94.31 107 GLN A N 1
ATOM 842 C CA . GLN A 1 107 ? 4.030 5.679 -14.256 1.00 94.31 107 GLN A CA 1
ATOM 843 C C . GLN A 1 107 ? 4.507 6.874 -15.095 1.00 94.31 107 GLN A C 1
ATOM 845 O O . GLN A 1 107 ? 4.374 6.856 -16.312 1.00 94.31 107 GLN A O 1
ATOM 850 N N . ALA A 1 108 ? 5.109 7.879 -14.456 1.00 94.38 108 ALA A N 1
ATOM 851 C CA . ALA A 1 108 ? 5.699 9.043 -15.117 1.00 94.38 108 ALA A CA 1
ATOM 852 C C . ALA A 1 108 ? 7.007 8.744 -15.883 1.00 94.38 108 ALA A C 1
ATOM 854 O O . ALA A 1 108 ? 7.563 9.641 -16.513 1.00 94.38 108 ALA A O 1
ATOM 855 N N . MET A 1 109 ? 7.558 7.530 -15.819 1.00 94.31 109 MET A N 1
ATOM 856 C CA . MET A 1 109 ? 8.811 7.213 -16.511 1.00 94.31 109 MET A CA 1
ATOM 857 C C . MET A 1 109 ? 8.572 7.052 -18.015 1.00 94.31 109 MET A C 1
ATOM 859 O O . MET A 1 109 ? 7.758 6.242 -18.442 1.00 94.31 109 MET A O 1
ATOM 863 N N . GLU A 1 110 ? 9.331 7.789 -18.817 1.00 91.69 110 GLU A N 1
ATOM 864 C CA . GLU A 1 110 ? 9.437 7.602 -20.261 1.00 91.69 110 GLU A CA 1
ATOM 865 C C . GLU A 1 110 ? 10.642 6.695 -20.544 1.00 91.69 110 GLU A C 1
ATOM 867 O O . GLU A 1 110 ? 11.776 7.001 -20.157 1.00 91.69 110 GLU A O 1
ATOM 872 N N . VAL A 1 111 ? 10.387 5.551 -21.179 1.00 89.62 111 VAL A N 1
ATOM 873 C CA . VAL A 1 111 ? 11.380 4.495 -21.413 1.00 89.62 111 VAL A CA 1
ATOM 874 C C . VAL A 1 111 ? 11.559 4.213 -22.902 1.00 89.62 111 VAL A C 1
ATOM 876 O O . VAL A 1 111 ? 10.648 4.411 -23.706 1.00 89.62 111 VAL A O 1
ATOM 879 N N . GLU A 1 112 ? 12.751 3.747 -23.272 1.00 87.88 112 GLU A N 1
ATOM 880 C CA . GLU A 1 112 ? 13.028 3.251 -24.622 1.00 87.88 112 GLU A CA 1
ATOM 881 C C . GLU A 1 112 ? 12.239 1.956 -24.906 1.00 87.88 112 GLU A C 1
ATOM 883 O O . GLU A 1 112 ? 11.833 1.240 -23.989 1.00 87.88 112 GLU A O 1
ATOM 888 N N . TYR A 1 113 ? 12.003 1.654 -26.189 1.00 85.31 113 TYR A N 1
ATOM 889 C CA . TYR A 1 113 ? 11.154 0.529 -26.618 1.00 85.31 113 TYR A CA 1
ATOM 890 C C . TYR A 1 113 ? 11.614 -0.830 -26.061 1.00 85.31 113 TYR A C 1
ATOM 892 O O . TYR A 1 113 ? 10.796 -1.682 -25.731 1.00 85.31 113 TYR A O 1
ATOM 900 N N . ASP A 1 114 ? 12.922 -1.034 -25.934 1.00 84.31 114 ASP A N 1
ATOM 901 C CA . ASP A 1 114 ? 13.537 -2.251 -25.393 1.00 84.31 114 ASP A CA 1
ATOM 902 C C . ASP A 1 114 ? 13.386 -2.397 -23.866 1.00 84.31 114 ASP A C 1
ATOM 904 O O . ASP A 1 114 ? 13.548 -3.494 -23.326 1.00 84.31 114 ASP A O 1
ATOM 908 N N . ALA A 1 115 ? 13.040 -1.311 -23.176 1.00 86.62 115 ALA A N 1
ATOM 909 C CA . ALA A 1 115 ? 12.814 -1.252 -21.738 1.00 86.62 115 ALA A CA 1
ATOM 910 C C . ALA A 1 115 ? 11.322 -1.188 -21.349 1.00 86.62 115 ALA A C 1
ATOM 912 O O . ALA A 1 115 ? 11.016 -1.193 -20.153 1.00 86.62 115 ALA A O 1
ATOM 913 N N . MET A 1 116 ? 10.401 -1.159 -22.323 1.00 88.25 116 MET A N 1
ATOM 914 C CA . MET A 1 116 ? 8.952 -1.083 -22.079 1.00 88.25 116 MET A CA 1
ATOM 915 C C . MET A 1 116 ? 8.432 -2.262 -21.253 1.00 88.25 116 MET A C 1
ATOM 917 O O . MET A 1 116 ? 7.764 -2.041 -20.250 1.00 88.25 116 MET A O 1
ATOM 921 N N . ASP A 1 117 ? 8.819 -3.498 -21.585 1.00 88.38 117 ASP A N 1
ATOM 922 C CA . ASP A 1 117 ? 8.356 -4.686 -20.851 1.00 88.38 117 ASP A CA 1
ATOM 923 C C . ASP A 1 117 ? 8.745 -4.632 -19.362 1.00 88.38 117 ASP A C 1
ATOM 925 O O . ASP A 1 117 ? 7.962 -4.986 -18.482 1.00 88.38 117 ASP A O 1
ATOM 929 N N . ALA A 1 118 ? 9.956 -4.154 -19.060 1.00 87.44 118 ALA A N 1
ATOM 930 C CA . ALA A 1 118 ? 10.429 -3.966 -17.689 1.00 87.44 118 ALA A CA 1
ATOM 931 C C . ALA A 1 118 ? 9.670 -2.862 -16.949 1.00 87.44 118 ALA A C 1
ATOM 933 O O . ALA A 1 118 ? 9.451 -2.956 -15.738 1.00 87.44 118 ALA A O 1
ATOM 934 N N . HIS A 1 119 ? 9.311 -1.795 -17.661 1.00 92.00 119 HIS A N 1
ATOM 935 C CA . HIS A 1 119 ? 8.536 -0.689 -17.113 1.00 92.00 119 HIS A CA 1
ATOM 936 C C . HIS A 1 119 ? 7.122 -1.137 -16.780 1.00 92.00 119 HIS A C 1
ATOM 938 O O . HIS A 1 119 ? 6.703 -0.965 -15.635 1.00 92.00 119 HIS A O 1
ATOM 944 N N . ASP A 1 120 ? 6.458 -1.820 -17.706 1.00 91.19 120 ASP A N 1
ATOM 945 C CA . ASP A 1 120 ? 5.122 -2.375 -17.512 1.00 91.19 120 ASP A CA 1
ATOM 946 C C . ASP A 1 120 ? 5.093 -3.378 -16.353 1.00 91.19 120 ASP A C 1
ATOM 948 O O . ASP A 1 120 ? 4.183 -3.338 -15.516 1.00 91.19 120 ASP A O 1
ATOM 952 N N . LEU A 1 121 ? 6.116 -4.234 -16.230 1.00 89.75 121 LEU A N 1
ATOM 953 C CA . LEU A 1 121 ? 6.236 -5.143 -15.088 1.00 89.75 121 LEU A CA 1
ATOM 954 C C . LEU A 1 121 ? 6.396 -4.382 -13.768 1.00 89.75 121 LEU A C 1
ATOM 956 O O . LEU A 1 121 ? 5.800 -4.761 -12.760 1.00 89.75 121 LEU A O 1
ATOM 960 N N . LEU A 1 122 ? 7.190 -3.306 -13.756 1.00 91.75 122 LEU A N 1
ATOM 961 C CA . LEU A 1 122 ? 7.385 -2.499 -12.557 1.00 91.75 122 LEU A CA 1
ATOM 962 C C . LEU A 1 122 ? 6.096 -1.773 -12.157 1.00 91.75 122 LEU A C 1
ATOM 964 O O . LEU A 1 122 ? 5.740 -1.785 -10.978 1.00 91.75 122 LEU A O 1
ATOM 968 N N . VAL A 1 123 ? 5.389 -1.170 -13.116 1.00 92.25 123 VAL A N 1
ATOM 969 C CA . VAL A 1 123 ? 4.076 -0.544 -12.897 1.00 92.25 123 VAL A CA 1
ATOM 970 C C . VAL A 1 123 ? 3.097 -1.573 -12.334 1.00 92.25 123 VAL A C 1
ATOM 972 O O . VAL A 1 123 ? 2.462 -1.307 -11.314 1.00 92.25 123 VAL A O 1
ATOM 975 N N . SER A 1 124 ? 3.033 -2.760 -12.941 1.00 90.00 124 SER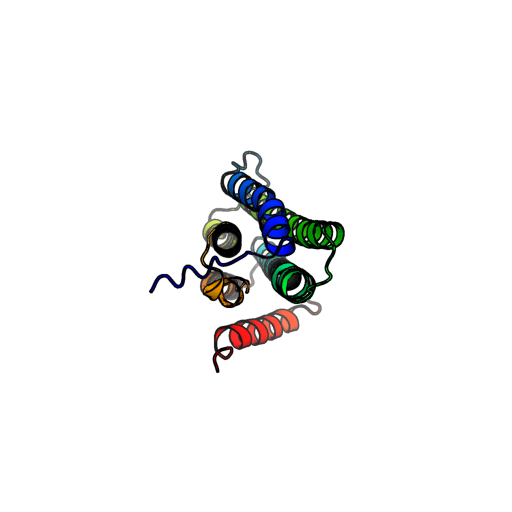 A N 1
ATOM 976 C CA . SER A 1 124 ? 2.151 -3.853 -12.513 1.00 90.00 124 SER A CA 1
ATOM 977 C C . SER A 1 124 ? 2.478 -4.334 -11.097 1.00 90.00 124 SER A C 1
ATOM 979 O O . SER A 1 124 ? 1.570 -4.512 -10.291 1.00 90.00 124 SER A O 1
ATOM 981 N N . ALA A 1 125 ? 3.762 -4.453 -10.740 1.00 89.06 125 ALA A N 1
ATOM 982 C CA . ALA A 1 125 ? 4.179 -4.822 -9.387 1.00 89.06 125 ALA A CA 1
ATOM 983 C C . ALA A 1 125 ? 3.683 -3.815 -8.337 1.00 89.06 125 ALA A C 1
ATOM 985 O O . ALA A 1 125 ? 3.160 -4.203 -7.294 1.00 89.06 125 ALA A O 1
ATOM 986 N N . TYR A 1 126 ? 3.832 -2.512 -8.598 1.00 92.06 126 TYR A N 1
ATOM 987 C CA . TYR A 1 126 ? 3.305 -1.481 -7.702 1.00 92.06 126 TYR A CA 1
ATOM 988 C C . TYR A 1 126 ? 1.776 -1.496 -7.646 1.00 92.06 126 TYR A C 1
ATOM 990 O O . TYR A 1 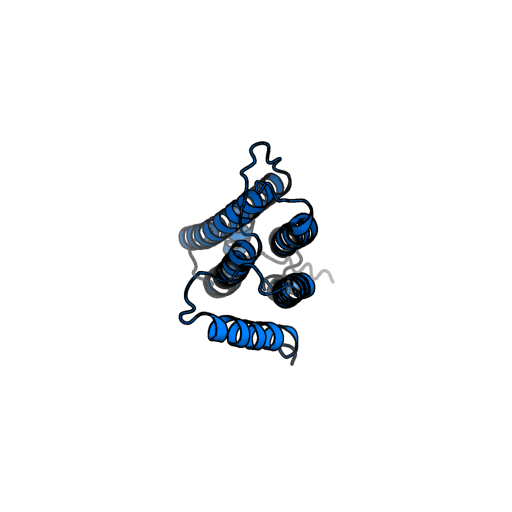126 ? 1.221 -1.357 -6.555 1.00 92.06 126 TYR A O 1
ATOM 998 N N . ARG A 1 127 ? 1.110 -1.661 -8.796 1.00 92.75 127 ARG A N 1
ATOM 999 C CA . ARG A 1 127 ? -0.351 -1.677 -8.882 1.00 92.75 127 ARG A CA 1
ATOM 1000 C C . ARG A 1 127 ? -0.941 -2.834 -8.085 1.00 92.75 127 ARG A C 1
ATOM 1002 O O . ARG A 1 127 ? -1.759 -2.573 -7.216 1.00 92.75 127 ARG A O 1
ATOM 1009 N N . ASN A 1 128 ? -0.449 -4.055 -8.286 1.00 90.19 128 ASN A N 1
ATOM 1010 C CA . ASN A 1 128 ? -0.916 -5.236 -7.556 1.00 90.19 128 ASN A CA 1
ATOM 1011 C C . ASN A 1 128 ? -0.778 -5.055 -6.037 1.00 90.19 128 ASN A C 1
ATOM 1013 O O . ASN A 1 128 ? -1.707 -5.335 -5.292 1.00 90.19 128 ASN A O 1
ATOM 1017 N N . LEU A 1 129 ? 0.345 -4.500 -5.565 1.00 89.50 129 LEU A N 1
ATOM 1018 C CA . LEU A 1 129 ? 0.535 -4.229 -4.133 1.00 89.50 129 LEU A CA 1
ATOM 1019 C C . LEU A 1 129 ? -0.429 -3.171 -3.591 1.00 89.50 129 LEU A C 1
ATOM 1021 O O . LEU A 1 129 ? -0.812 -3.231 -2.424 1.00 89.50 129 LEU A O 1
ATOM 1025 N N . LEU A 1 130 ? -0.767 -2.159 -4.390 1.00 92.75 130 LEU A N 1
ATOM 1026 C CA . LEU A 1 130 ? -1.742 -1.147 -3.990 1.00 92.75 130 LEU A CA 1
ATOM 1027 C C . LEU A 1 130 ? -3.170 -1.698 -4.026 1.00 92.75 130 LEU A C 1
ATOM 1029 O O . LEU A 1 130 ? -3.946 -1.347 -3.142 1.00 92.75 130 LEU A O 1
ATOM 1033 N N . ASP A 1 131 ? -3.487 -2.569 -4.983 1.00 91.25 131 ASP A N 1
ATOM 1034 C CA . ASP A 1 131 ? -4.770 -3.267 -5.064 1.00 91.25 131 ASP A CA 1
ATOM 1035 C C . ASP A 1 131 ? -4.941 -4.224 -3.862 1.00 91.25 131 ASP A C 1
ATOM 1037 O O . ASP A 1 131 ? -5.992 -4.203 -3.226 1.00 91.25 131 ASP A O 1
ATOM 1041 N N . ASP A 1 132 ? -3.889 -4.940 -3.435 1.00 88.12 132 ASP A N 1
ATOM 1042 C CA . ASP A 1 132 ? -3.894 -5.744 -2.196 1.00 88.12 132 ASP A CA 1
ATOM 1043 C C . ASP A 1 132 ? -4.208 -4.884 -0.958 1.00 88.12 132 ASP A C 1
ATOM 1045 O O . ASP A 1 132 ? -5.010 -5.254 -0.097 1.00 88.12 132 ASP A O 1
ATOM 1049 N N . VAL A 1 133 ? -3.572 -3.710 -0.851 1.00 90.44 133 VAL A N 1
ATOM 1050 C CA . VAL A 1 133 ? -3.814 -2.770 0.255 1.00 90.44 133 VAL A CA 1
ATOM 1051 C C . VAL A 1 133 ? -5.221 -2.182 0.179 1.00 90.44 133 VAL A C 1
ATOM 1053 O O . VAL A 1 133 ? -5.850 -1.992 1.219 1.00 90.44 133 VAL A O 1
ATOM 1056 N N . HIS A 1 134 ? -5.709 -1.886 -1.024 1.00 93.00 134 HIS A N 1
ATOM 1057 C CA . HIS A 1 134 ? -7.057 -1.388 -1.264 1.00 93.00 134 HIS A CA 1
ATOM 1058 C C . HIS A 1 134 ? -8.103 -2.409 -0.828 1.00 93.00 134 HIS A C 1
ATOM 1060 O O . HIS A 1 134 ? -8.975 -2.077 -0.026 1.00 93.00 134 HIS A O 1
ATOM 1066 N N . ASP A 1 135 ? -7.987 -3.648 -1.297 1.00 89.00 135 ASP A N 1
ATOM 1067 C CA . ASP A 1 135 ? -8.927 -4.714 -0.975 1.00 89.00 135 ASP A CA 1
ATOM 1068 C C . ASP A 1 135 ? -8.913 -5.029 0.521 1.00 89.00 135 ASP A C 1
ATOM 1070 O O . ASP A 1 135 ? -9.973 -5.110 1.140 1.00 89.00 135 ASP A O 1
ATOM 1074 N N . TRP A 1 136 ? -7.729 -5.082 1.140 1.00 89.94 136 TRP A N 1
ATOM 1075 C CA . TRP A 1 136 ? -7.612 -5.200 2.592 1.00 89.94 136 TRP A CA 1
ATOM 1076 C C . TRP A 1 136 ? -8.300 -4.041 3.327 1.00 89.94 136 TRP A C 1
ATOM 1078 O O . TRP A 1 136 ? -9.060 -4.258 4.271 1.00 89.94 136 TRP A O 1
ATOM 1088 N N . LEU A 1 137 ? -8.056 -2.797 2.911 1.00 90.31 137 LEU A N 1
ATOM 1089 C CA . LEU A 1 137 ? -8.607 -1.621 3.579 1.00 90.31 137 LEU A CA 1
ATOM 1090 C C . LEU A 1 137 ? -10.131 -1.545 3.423 1.00 90.31 137 LEU A C 1
ATOM 1092 O O . LEU A 1 137 ? -10.817 -1.203 4.389 1.00 90.31 137 LEU A O 1
ATOM 1096 N N . ARG A 1 138 ? -10.657 -1.903 2.246 1.00 90.44 138 ARG A N 1
ATOM 1097 C CA . ARG A 1 138 ? -12.093 -2.051 1.987 1.00 90.44 138 ARG A CA 1
ATOM 1098 C C . ARG A 1 138 ? -12.694 -3.092 2.923 1.00 90.44 138 ARG A C 1
ATOM 1100 O O . ARG A 1 138 ? -13.619 -2.766 3.661 1.00 90.44 138 ARG A O 1
ATOM 1107 N N . ASP A 1 139 ? -12.121 -4.291 2.968 1.00 86.69 139 ASP A N 1
ATOM 1108 C CA . ASP A 1 139 ? -12.603 -5.387 3.810 1.00 86.69 139 ASP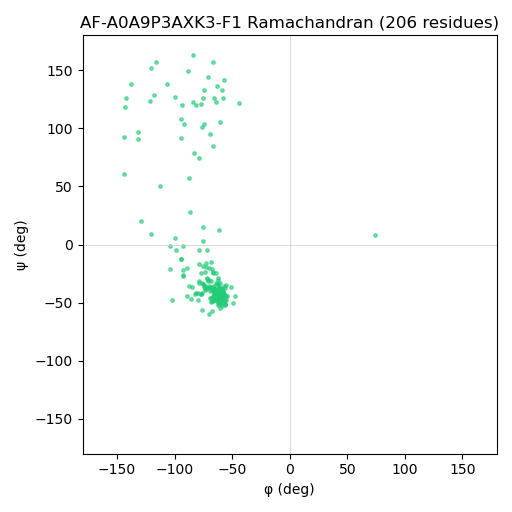 A CA 1
ATOM 1109 C C . ASP A 1 139 ? -12.599 -5.019 5.302 1.00 86.69 139 ASP A C 1
ATOM 1111 O O . ASP A 1 139 ? -13.521 -5.381 6.040 1.00 86.69 139 ASP A O 1
ATOM 1115 N N . VAL A 1 140 ? -11.584 -4.279 5.763 1.00 84.69 140 VAL A N 1
ATOM 1116 C CA . VAL A 1 140 ? -11.503 -3.780 7.143 1.00 84.69 140 VAL A CA 1
ATOM 1117 C C . VAL A 1 140 ? -12.575 -2.729 7.420 1.00 84.69 140 VAL A C 1
ATOM 1119 O O . VAL A 1 140 ? -13.255 -2.817 8.442 1.00 84.69 140 VAL A O 1
ATOM 1122 N N . VAL A 1 141 ? -12.745 -1.739 6.542 1.00 87.50 141 VAL A N 1
ATOM 1123 C CA . VAL A 1 141 ? -13.763 -0.690 6.707 1.00 87.50 141 VAL A CA 1
ATOM 1124 C C . VAL A 1 141 ? -15.166 -1.302 6.693 1.00 87.50 141 VAL A C 1
ATOM 1126 O O . VAL A 1 141 ? -15.947 -1.036 7.604 1.00 87.50 141 VAL A O 1
ATOM 1129 N N . GLU A 1 142 ? -15.460 -2.187 5.741 1.00 85.94 142 GLU A N 1
ATOM 1130 C CA . GLU A 1 142 ? -16.738 -2.900 5.657 1.00 85.94 142 GLU A CA 1
ATOM 1131 C C . GLU A 1 142 ? -17.006 -3.749 6.902 1.00 85.94 142 GLU A C 1
ATOM 1133 O O . GLU A 1 142 ? -18.115 -3.732 7.433 1.00 85.94 142 GLU A O 1
ATOM 1138 N N . ALA A 1 143 ? -16.000 -4.456 7.425 1.00 81.56 143 ALA A N 1
ATOM 1139 C CA . ALA A 1 143 ? -16.167 -5.276 8.622 1.00 81.56 143 ALA A CA 1
ATOM 1140 C C . ALA A 1 143 ? -16.357 -4.444 9.904 1.00 81.56 143 ALA A C 1
ATOM 1142 O O . ALA A 1 143 ? -17.039 -4.894 10.824 1.00 81.56 143 ALA A O 1
ATOM 1143 N N . LEU A 1 144 ? -15.768 -3.245 9.983 1.00 80.81 144 LEU A N 1
ATOM 1144 C CA . LEU A 1 144 ? -15.946 -2.322 11.113 1.00 80.81 144 LEU A CA 1
ATOM 1145 C C . LEU A 1 144 ? -17.292 -1.584 11.068 1.00 80.81 144 LEU A C 1
ATOM 1147 O O . LEU A 1 144 ? -17.777 -1.129 12.106 1.00 80.81 144 LEU A O 1
ATOM 1151 N N . GLU A 1 145 ? -17.877 -1.448 9.880 1.00 78.19 145 GLU A N 1
ATOM 1152 C CA . GLU A 1 145 ? -19.184 -0.821 9.662 1.00 78.19 145 GLU A CA 1
ATOM 1153 C C . GLU A 1 145 ? -20.337 -1.833 9.672 1.00 78.19 145 GLU A C 1
ATOM 1155 O O . GLU A 1 145 ? -21.468 -1.483 10.018 1.00 78.19 145 GLU A O 1
ATOM 1160 N N . GLY A 1 146 ? -20.055 -3.086 9.320 1.00 66.88 146 GLY A N 1
ATOM 1161 C CA . GLY A 1 146 ? -20.984 -4.206 9.363 1.00 66.88 146 GLY A CA 1
ATOM 1162 C C . GLY A 1 146 ? -21.086 -4.865 10.743 1.00 66.88 146 GLY A C 1
ATOM 1163 O O . GLY A 1 146 ? -20.224 -4.738 11.604 1.00 66.88 146 GLY A O 1
ATOM 1164 N N . SER A 1 147 ? -22.150 -5.646 10.947 1.00 56.22 147 SER A N 1
ATOM 1165 C CA . SER A 1 147 ? -22.369 -6.448 12.166 1.00 56.22 147 SER A CA 1
ATOM 1166 C C . SER A 1 147 ? -21.493 -7.720 12.233 1.00 56.22 147 SER A C 1
ATOM 1168 O O . SER A 1 147 ? -21.637 -8.519 13.161 1.00 56.22 147 SER A O 1
ATOM 1170 N N . GLU A 1 148 ? -20.600 -7.956 11.267 1.00 59.22 148 GLU A N 1
ATOM 1171 C CA . GLU A 1 148 ? -19.830 -9.203 11.123 1.00 59.22 148 GLU A CA 1
ATOM 1172 C C . GLU A 1 148 ? -18.519 -9.195 11.928 1.00 59.22 148 GLU A C 1
ATOM 1174 O O . GLU A 1 148 ? -17.419 -9.405 11.411 1.00 59.22 148 GLU A O 1
ATOM 1179 N N . THR A 1 149 ? -18.624 -8.990 13.241 1.00 56.66 149 THR A N 1
ATOM 1180 C CA . THR A 1 149 ? -17.445 -8.871 14.116 1.00 56.66 149 THR A CA 1
ATOM 1181 C C . THR A 1 149 ? -16.634 -10.159 14.265 1.00 56.66 149 THR A C 1
ATOM 1183 O O . THR A 1 149 ? -15.441 -10.107 14.572 1.00 56.66 149 THR A O 1
ATOM 1186 N N . ALA A 1 150 ? -17.245 -11.317 13.998 1.00 52.91 150 ALA A N 1
ATOM 1187 C CA . ALA A 1 150 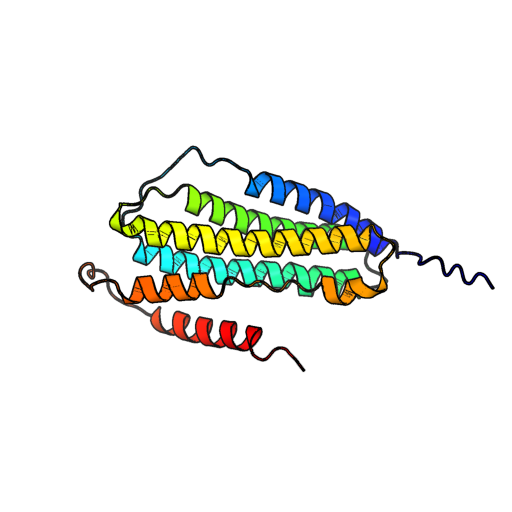? -16.611 -12.625 14.150 1.00 52.91 150 ALA A CA 1
ATOM 1188 C C . ALA A 1 150 ? -15.449 -12.870 13.161 1.00 52.91 150 ALA A C 1
ATOM 1190 O O . ALA A 1 150 ? -14.545 -13.636 13.486 1.00 52.91 150 ALA A O 1
ATOM 1191 N N . SER A 1 151 ? -15.420 -12.185 12.006 1.00 57.88 151 SER A N 1
ATOM 1192 C CA . SER A 1 151 ? -14.344 -12.303 10.997 1.00 57.88 151 SER A CA 1
ATOM 1193 C C . SER A 1 151 ? -13.293 -11.188 11.056 1.00 57.88 151 SER A C 1
ATOM 1195 O O . SER A 1 151 ? -12.290 -11.251 10.344 1.00 57.88 151 SER A O 1
ATOM 1197 N N . ILE A 1 152 ? -13.470 -10.181 11.921 1.00 61.28 152 ILE A N 1
ATOM 1198 C CA . ILE A 1 152 ? -12.606 -8.991 11.955 1.00 61.28 152 ILE A CA 1
ATOM 1199 C C . ILE A 1 152 ? -11.138 -9.370 12.209 1.00 61.28 152 ILE A C 1
ATOM 1201 O O . ILE A 1 152 ? -10.253 -8.906 11.501 1.00 61.28 152 ILE A O 1
ATOM 1205 N N . ARG A 1 153 ? -10.849 -10.273 13.158 1.00 57.59 153 ARG A N 1
ATOM 1206 C CA . ARG A 1 153 ? -9.458 -10.638 13.505 1.00 57.59 153 ARG A CA 1
ATOM 1207 C C . ARG A 1 153 ? -8.675 -11.283 12.362 1.00 57.59 153 ARG A C 1
ATOM 1209 O O . ARG A 1 153 ? -7.461 -11.125 12.324 1.00 57.59 153 ARG A O 1
ATOM 1216 N N . GLN A 1 154 ? -9.349 -12.001 11.465 1.00 59.22 154 GLN A N 1
ATOM 1217 C CA . GLN A 1 154 ? -8.698 -12.702 10.358 1.00 59.22 154 GLN A CA 1
ATOM 1218 C C . GLN A 1 154 ? -8.530 -11.786 9.136 1.00 59.22 154 GLN A C 1
ATOM 1220 O O . GLN A 1 154 ? -7.488 -11.835 8.492 1.00 59.22 154 GLN A O 1
ATOM 1225 N N . LYS A 1 155 ? -9.497 -10.889 8.888 1.00 61.41 155 LYS A N 1
ATOM 1226 C CA . LYS A 1 155 ? -9.450 -9.877 7.814 1.00 61.41 155 LYS A CA 1
ATOM 1227 C C . LYS A 1 155 ? -8.479 -8.723 8.083 1.00 61.41 155 LYS A C 1
ATOM 1229 O O . LYS A 1 155 ? -8.080 -8.017 7.170 1.00 61.41 155 LYS A O 1
ATOM 1234 N N . LEU A 1 156 ? -8.091 -8.516 9.338 1.00 62.34 156 LEU A N 1
ATOM 1235 C CA . LEU A 1 156 ? -7.263 -7.378 9.727 1.00 62.34 156 LEU A CA 1
ATOM 1236 C C . LEU A 1 156 ? -5.791 -7.500 9.341 1.00 62.34 156 LEU A C 1
ATOM 1238 O O . LEU A 1 156 ? -5.113 -6.477 9.315 1.00 62.34 156 LEU A O 1
ATOM 1242 N N . ARG A 1 157 ? -5.281 -8.699 9.044 1.00 68.38 157 ARG A N 1
ATOM 1243 C CA . ARG A 1 157 ? -3.867 -8.867 8.700 1.00 68.38 157 ARG A CA 1
ATOM 1244 C C . ARG A 1 157 ? -3.637 -8.504 7.239 1.00 68.38 157 ARG A C 1
ATOM 1246 O O . ARG A 1 157 ? -4.188 -9.146 6.354 1.00 68.38 157 ARG A O 1
ATOM 1253 N N . LEU A 1 158 ? -2.784 -7.515 7.004 1.00 66.31 158 LEU A N 1
ATOM 1254 C CA . LEU A 1 158 ? -2.339 -7.192 5.655 1.00 66.31 158 LEU A CA 1
ATOM 1255 C C . LEU A 1 158 ? -1.281 -8.217 5.226 1.00 66.31 158 LEU A C 1
ATOM 1257 O O . LEU A 1 158 ? -0.242 -8.345 5.882 1.00 66.31 158 LEU A O 1
ATOM 1261 N N . THR A 1 159 ? -1.559 -8.927 4.136 1.00 66.75 159 THR A N 1
ATOM 1262 C CA . THR A 1 159 ? -0.608 -9.771 3.404 1.00 66.75 159 THR A CA 1
ATOM 1263 C C . THR A 1 159 ? -0.534 -9.257 1.980 1.00 66.75 159 THR A C 1
ATOM 1265 O O . THR A 1 159 ? -1.562 -9.176 1.319 1.00 66.75 159 THR A O 1
ATOM 1268 N N . THR A 1 160 ? 0.662 -8.903 1.522 1.00 61.28 160 THR A N 1
ATOM 1269 C CA . THR A 1 160 ? 0.860 -8.396 0.161 1.00 61.28 160 THR A CA 1
ATOM 1270 C C . THR A 1 160 ? 1.548 -9.442 -0.713 1.00 61.28 160 THR A C 1
ATOM 1272 O O . THR A 1 160 ? 2.491 -10.115 -0.281 1.00 61.28 160 THR A O 1
ATOM 1275 N N . THR A 1 161 ? 1.088 -9.591 -1.952 1.00 64.69 161 THR A N 1
ATOM 1276 C CA . THR A 1 161 ? 1.547 -10.609 -2.898 1.00 64.69 161 THR A CA 1
ATOM 1277 C C . THR A 1 161 ? 1.863 -9.985 -4.259 1.00 64.69 161 THR A C 1
ATOM 1279 O O . THR A 1 161 ? 1.020 -9.941 -5.139 1.00 64.69 161 THR A O 1
ATOM 1282 N N . ALA A 1 162 ? 3.113 -9.555 -4.468 1.00 60.25 162 ALA A N 1
ATOM 1283 C CA . ALA A 1 162 ? 3.637 -9.189 -5.801 1.00 60.25 162 ALA A CA 1
ATOM 1284 C C . ALA A 1 162 ? 4.717 -10.163 -6.263 1.00 60.25 162 ALA A C 1
ATOM 1286 O O . ALA A 1 162 ? 5.858 -9.812 -6.566 1.00 60.25 162 ALA A O 1
ATOM 1287 N N . ALA A 1 163 ? 4.359 -11.433 -6.168 1.00 64.94 163 ALA A N 1
ATOM 1288 C CA . ALA A 1 163 ? 5.298 -12.521 -6.181 1.00 64.94 163 ALA A CA 1
ATOM 1289 C C . ALA A 1 163 ? 5.962 -12.751 -7.522 1.00 64.94 163 ALA A C 1
ATOM 1291 O O . ALA A 1 163 ? 7.181 -12.668 -7.686 1.00 64.94 163 ALA A O 1
ATOM 1292 N N . SER A 1 164 ? 5.083 -13.016 -8.467 1.00 62.56 164 SER A N 1
ATOM 1293 C CA . SER A 1 164 ? 5.357 -13.247 -9.864 1.00 62.56 164 SER A CA 1
ATOM 1294 C C . SER A 1 164 ? 6.000 -12.032 -10.515 1.00 62.56 164 SER A C 1
ATOM 1296 O O . SER A 1 164 ? 6.883 -12.188 -11.352 1.00 62.56 164 SER A O 1
ATOM 1298 N N . GLU A 1 165 ? 5.599 -10.819 -10.138 1.00 70.31 165 GLU A N 1
ATOM 1299 C CA . GLU A 1 165 ? 6.077 -9.592 -10.774 1.00 70.31 165 GLU A CA 1
ATOM 1300 C C . GLU A 1 165 ? 7.498 -9.261 -10.320 1.00 70.31 165 GLU A C 1
ATOM 1302 O O . GLU A 1 165 ? 8.343 -8.916 -11.144 1.00 70.31 165 GLU A O 1
ATOM 1307 N N . ILE A 1 166 ? 7.802 -9.420 -9.026 1.00 71.94 166 ILE A N 1
ATOM 1308 C CA . ILE A 1 166 ? 9.172 -9.259 -8.523 1.00 71.94 166 ILE A CA 1
ATOM 1309 C C . ILE A 1 166 ? 10.085 -10.330 -9.131 1.00 71.94 166 ILE A C 1
ATOM 1311 O O . ILE A 1 166 ? 11.198 -10.009 -9.542 1.00 71.94 166 ILE A O 1
ATOM 1315 N N . GLU A 1 167 ? 9.624 -11.577 -9.240 1.00 71.06 167 GLU A N 1
ATOM 1316 C CA . GLU A 1 167 ? 10.378 -12.649 -9.898 1.00 71.06 167 GLU A CA 1
ATOM 1317 C C . GLU A 1 167 ? 10.635 -12.342 -11.381 1.00 71.06 167 GLU A C 1
ATOM 1319 O O . GLU A 1 167 ? 11.774 -12.420 -11.840 1.00 71.06 167 GLU A O 1
ATOM 1324 N N . GLY A 1 168 ? 9.615 -11.896 -12.116 1.00 71.12 168 GLY A N 1
ATOM 1325 C CA . GLY A 1 168 ? 9.757 -11.491 -13.513 1.00 71.12 168 GLY A CA 1
ATOM 1326 C C . GLY A 1 168 ? 10.723 -10.315 -13.703 1.00 71.12 168 GLY A C 1
ATOM 1327 O O . GLY A 1 168 ? 11.518 -10.323 -14.643 1.00 71.12 168 GLY A O 1
ATOM 1328 N N . LEU A 1 169 ? 10.733 -9.345 -12.779 1.00 76.81 169 LEU A N 1
ATOM 1329 C CA . LEU A 1 169 ? 11.688 -8.232 -12.791 1.00 76.81 169 LEU A CA 1
ATOM 1330 C C . LEU A 1 169 ? 13.129 -8.711 -12.579 1.00 76.81 169 LEU A C 1
ATOM 1332 O O . LEU A 1 169 ? 14.051 -8.191 -13.210 1.00 76.81 169 LEU A O 1
ATOM 1336 N N . LEU A 1 170 ? 13.335 -9.694 -11.701 1.00 75.94 170 LEU A N 1
ATOM 1337 C CA . LEU A 1 170 ? 14.652 -10.275 -11.441 1.00 75.94 170 LEU A CA 1
ATOM 1338 C C . LEU A 1 170 ? 15.162 -11.068 -12.647 1.00 75.94 170 LEU A C 1
ATOM 1340 O O . LEU A 1 170 ? 16.290 -10.842 -13.081 1.00 75.94 170 LEU A O 1
ATOM 1344 N N . ILE A 1 171 ? 14.312 -11.909 -13.243 1.00 79.62 171 ILE A N 1
ATOM 1345 C CA . ILE A 1 171 ? 14.634 -12.646 -14.474 1.00 79.62 171 ILE A CA 1
ATOM 1346 C C . ILE A 1 171 ? 15.001 -11.669 -15.592 1.00 79.62 171 ILE A C 1
ATOM 1348 O O . ILE A 1 171 ? 15.985 -11.885 -16.302 1.00 79.62 171 ILE A O 1
ATOM 1352 N N . TRP A 1 172 ? 14.247 -10.574 -15.736 1.00 83.50 172 TRP A N 1
ATOM 1353 C CA . TRP A 1 172 ? 14.545 -9.560 -16.741 1.00 83.50 172 TRP A CA 1
ATOM 1354 C C . TRP A 1 172 ? 15.931 -8.948 -16.527 1.00 83.50 172 TRP A C 1
ATOM 1356 O O . TRP A 1 172 ? 16.688 -8.875 -17.490 1.00 83.50 172 TRP A O 1
ATOM 1366 N N . ILE A 1 173 ? 16.297 -8.575 -15.289 1.00 80.94 173 ILE A N 1
ATOM 1367 C CA . ILE A 1 173 ? 17.630 -8.033 -14.952 1.00 80.94 173 ILE A CA 1
ATOM 1368 C C . ILE A 1 173 ? 18.742 -9.035 -15.301 1.00 80.94 173 ILE A C 1
ATOM 1370 O O . ILE A 1 173 ? 19.777 -8.635 -15.831 1.00 80.94 173 ILE A O 1
ATOM 1374 N N . GLU A 1 174 ? 18.543 -10.321 -15.010 1.00 80.50 174 GLU A N 1
ATOM 1375 C CA . GLU A 1 174 ? 19.533 -11.380 -15.253 1.00 80.50 174 GLU A CA 1
ATOM 1376 C C . GLU A 1 174 ? 19.704 -11.725 -16.740 1.00 80.50 174 GLU A C 1
ATOM 1378 O O . GLU A 1 174 ? 20.794 -12.108 -17.164 1.00 80.50 174 GLU A O 1
ATOM 1383 N N . CYS A 1 175 ? 18.653 -11.565 -17.547 1.00 79.69 175 CYS A N 1
ATOM 1384 C CA . CYS A 1 175 ? 18.687 -11.843 -18.987 1.00 79.69 175 CYS A CA 1
ATOM 1385 C C . CYS A 1 175 ? 19.338 -10.726 -19.815 1.00 79.69 175 CYS A C 1
ATOM 1387 O O . CYS A 1 175 ? 19.498 -10.873 -21.030 1.00 79.69 175 CYS A O 1
ATOM 1389 N N . GLN A 1 176 ? 19.712 -9.611 -19.188 1.00 68.62 176 GLN A N 1
ATOM 1390 C CA . GLN A 1 176 ? 20.322 -8.500 -19.893 1.00 68.62 176 GLN A CA 1
ATOM 1391 C C . GLN A 1 176 ? 21.778 -8.794 -20.287 1.00 68.62 176 GLN A C 1
ATOM 1393 O O . GLN A 1 176 ? 22.577 -9.224 -19.449 1.00 68.62 176 GLN A O 1
ATOM 1398 N N . PRO A 1 177 ? 22.186 -8.518 -21.540 1.00 54.34 177 PRO A N 1
ATOM 1399 C CA . PRO A 1 177 ? 23.587 -8.623 -21.921 1.00 54.34 177 PRO A CA 1
ATOM 1400 C C . PRO A 1 177 ? 24.422 -7.617 -21.114 1.00 54.34 177 PRO A C 1
ATOM 1402 O O . PRO A 1 177 ? 24.048 -6.454 -20.986 1.00 54.34 177 PRO A O 1
ATOM 1405 N N . ALA A 1 178 ? 25.588 -8.045 -20.614 1.00 54.69 178 ALA A N 1
ATOM 1406 C CA . ALA A 1 178 ? 26.508 -7.262 -19.768 1.00 54.69 178 ALA A CA 1
ATOM 1407 C C . ALA A 1 178 ? 27.090 -5.977 -20.418 1.00 54.69 178 ALA A C 1
ATOM 1409 O O . ALA A 1 178 ? 28.038 -5.377 -19.914 1.00 54.69 178 ALA A O 1
ATOM 1410 N N . SER A 1 179 ? 26.556 -5.537 -21.556 1.00 43.09 179 SER A N 1
ATOM 1411 C CA . SER A 1 179 ? 27.100 -4.497 -22.432 1.00 43.09 179 SER A CA 1
ATOM 1412 C C . SER A 1 179 ? 26.944 -3.050 -21.940 1.00 43.09 179 SER A C 1
ATOM 1414 O O . SER A 1 179 ? 27.191 -2.128 -22.711 1.00 43.09 179 SER A O 1
ATOM 1416 N N . TYR A 1 180 ? 26.621 -2.817 -20.667 1.00 43.50 180 TYR A N 1
ATOM 1417 C CA . TYR A 1 180 ? 26.600 -1.474 -20.064 1.00 43.50 180 TYR A CA 1
ATOM 1418 C C . TYR A 1 180 ? 27.385 -1.368 -18.746 1.00 43.50 180 TYR A C 1
ATOM 1420 O O . TYR A 1 180 ? 27.219 -0.417 -17.980 1.00 43.50 180 TYR A O 1
ATOM 1428 N N . GLU A 1 181 ? 28.314 -2.292 -18.481 1.00 38.47 181 GLU A N 1
ATOM 1429 C CA . GLU A 1 181 ? 29.251 -2.120 -17.371 1.00 38.47 181 GLU A CA 1
ATOM 1430 C C . GLU A 1 181 ? 30.355 -1.106 -17.700 1.00 38.47 181 GLU A C 1
ATOM 1432 O O . GLU A 1 181 ? 31.374 -1.399 -18.324 1.00 38.47 181 GLU A O 1
ATOM 1437 N N . THR A 1 182 ? 30.206 0.112 -17.185 1.00 44.25 182 THR A N 1
ATOM 1438 C CA . THR A 1 182 ? 31.362 0.847 -16.653 1.00 44.25 182 THR A CA 1
ATOM 1439 C C . THR A 1 182 ? 30.984 1.681 -15.434 1.00 44.25 182 THR A C 1
ATOM 1441 O O . THR A 1 182 ? 31.176 2.889 -15.420 1.00 44.25 182 THR A O 1
ATOM 1444 N N . VAL A 1 183 ? 30.508 1.051 -14.354 1.00 39.78 183 VAL A N 1
ATOM 1445 C CA . VAL A 1 183 ? 30.621 1.647 -13.010 1.00 39.78 183 VAL A CA 1
ATOM 1446 C C . VAL A 1 183 ? 30.904 0.557 -11.975 1.00 39.78 183 VAL A C 1
ATOM 1448 O O . VAL A 1 183 ? 30.195 -0.437 -11.880 1.00 39.78 183 VAL A O 1
ATOM 1451 N N . LYS A 1 184 ? 31.986 0.765 -11.217 1.00 40.00 184 LYS A N 1
ATOM 1452 C CA . LYS A 1 184 ? 32.534 -0.106 -10.169 1.00 40.00 184 LYS A CA 1
ATOM 1453 C C . LYS A 1 184 ? 31.465 -0.686 -9.235 1.00 40.00 184 LYS A C 1
ATOM 1455 O O . LYS A 1 184 ? 30.808 0.054 -8.507 1.00 40.00 184 LYS A O 1
ATOM 1460 N N . SER A 1 185 ? 31.425 -2.015 -9.191 1.00 40.44 185 SER A N 1
ATOM 1461 C CA . SER A 1 185 ? 30.774 -2.815 -8.156 1.00 40.44 185 SER A CA 1
ATOM 1462 C C . SER A 1 185 ? 31.348 -2.501 -6.770 1.00 40.44 185 SER A C 1
ATOM 1464 O O . SER A 1 185 ? 32.559 -2.574 -6.559 1.00 40.44 185 SER A O 1
ATOM 1466 N N . ASN A 1 186 ? 30.459 -2.156 -5.837 1.00 37.47 186 ASN A N 1
ATOM 1467 C CA . ASN A 1 186 ? 30.633 -2.363 -4.405 1.00 37.47 186 ASN A CA 1
ATOM 1468 C C . ASN A 1 186 ? 29.263 -2.743 -3.799 1.00 37.47 186 ASN A C 1
ATOM 1470 O O . ASN A 1 186 ? 28.331 -1.948 -3.814 1.00 37.47 186 ASN A O 1
ATOM 1474 N N . SER A 1 187 ? 29.200 -3.954 -3.236 1.00 43.75 187 SER A N 1
ATOM 1475 C CA . SER A 1 187 ? 28.331 -4.420 -2.135 1.00 43.75 187 SER A CA 1
ATOM 1476 C C . SER A 1 187 ? 26.822 -4.716 -2.291 1.00 43.75 187 SER A C 1
ATOM 1478 O O . SER A 1 187 ? 26.219 -5.025 -1.265 1.00 43.75 187 SER A O 1
ATOM 1480 N N . ASP A 1 188 ? 26.199 -4.727 -3.475 1.00 47.34 188 ASP A N 1
ATOM 1481 C CA . ASP A 1 188 ? 24.730 -4.941 -3.569 1.00 47.34 188 ASP A CA 1
ATOM 1482 C C . ASP A 1 188 ? 24.248 -6.394 -3.814 1.00 47.34 188 ASP A C 1
ATOM 1484 O O . ASP A 1 188 ? 23.076 -6.690 -3.570 1.00 47.34 188 ASP A O 1
ATOM 1488 N N . ASP A 1 189 ? 25.122 -7.338 -4.183 1.00 45.22 189 ASP A N 1
ATOM 1489 C CA . ASP A 1 189 ? 24.708 -8.719 -4.522 1.00 45.22 189 ASP A CA 1
ATOM 1490 C C . ASP A 1 189 ? 24.155 -9.521 -3.326 1.00 45.22 189 ASP A C 1
ATOM 1492 O O . ASP A 1 189 ? 23.325 -10.418 -3.482 1.00 45.22 189 ASP A O 1
ATOM 1496 N N . THR A 1 190 ? 24.538 -9.168 -2.097 1.00 48.03 190 THR A N 1
ATOM 1497 C CA . THR A 1 190 ? 24.062 -9.850 -0.880 1.00 48.03 190 THR A CA 1
ATOM 1498 C C . THR A 1 190 ? 22.608 -9.495 -0.537 1.00 48.03 190 THR A C 1
ATOM 1500 O O . THR A 1 190 ? 21.925 -10.265 0.139 1.00 48.03 190 THR A O 1
ATOM 1503 N N . LEU A 1 191 ? 22.100 -8.342 -0.990 1.00 45.69 191 LEU A N 1
ATOM 1504 C CA . LEU A 1 191 ? 20.741 -7.893 -0.663 1.00 45.69 191 LEU A CA 1
ATOM 1505 C C . LEU A 1 191 ? 19.667 -8.634 -1.466 1.00 45.69 191 LEU A C 1
ATOM 1507 O O . LEU A 1 191 ? 18.595 -8.901 -0.923 1.00 45.69 191 LEU A O 1
ATOM 1511 N N . LEU A 1 192 ? 19.967 -9.016 -2.710 1.00 41.25 192 LEU A N 1
ATOM 1512 C CA . LEU A 1 192 ? 19.049 -9.770 -3.569 1.00 41.25 192 LEU A CA 1
ATOM 1513 C C . LEU A 1 192 ? 18.794 -11.183 -3.021 1.00 41.25 192 LEU A C 1
ATOM 1515 O O . LEU A 1 192 ? 17.641 -11.588 -2.883 1.00 41.25 192 LEU A O 1
ATOM 1519 N N . ALA A 1 193 ? 19.842 -11.889 -2.586 1.00 44.75 193 ALA A N 1
ATOM 1520 C CA . ALA A 1 193 ? 19.713 -13.234 -2.017 1.00 44.75 193 ALA A CA 1
ATOM 1521 C C . ALA A 1 193 ? 18.960 -13.257 -0.668 1.00 44.75 193 ALA A C 1
ATOM 1523 O O . ALA A 1 193 ? 18.172 -14.166 -0.401 1.00 44.75 193 ALA A O 1
ATOM 1524 N N . VAL A 1 194 ? 19.164 -12.247 0.187 1.00 44.81 194 VAL A N 1
ATOM 1525 C CA . VAL A 1 194 ? 18.483 -12.152 1.494 1.00 44.81 194 VAL A CA 1
ATOM 1526 C C . VAL A 1 194 ? 17.015 -11.741 1.340 1.00 44.81 194 VAL A C 1
ATOM 1528 O O . VAL A 1 194 ? 16.162 -12.244 2.074 1.00 44.81 194 VAL A O 1
ATOM 1531 N N . ALA A 1 195 ? 16.697 -10.861 0.385 1.00 43.72 195 ALA A N 1
ATOM 1532 C CA . ALA A 1 195 ? 15.316 -10.489 0.082 1.00 43.72 195 ALA A CA 1
ATOM 1533 C C . ALA A 1 195 ? 14.516 -11.685 -0.465 1.00 43.72 195 ALA A C 1
ATOM 1535 O O . ALA A 1 195 ? 13.401 -11.924 -0.003 1.00 43.72 195 ALA A O 1
ATOM 1536 N N . PHE A 1 196 ? 15.123 -12.484 -1.350 1.00 43.22 196 PHE A N 1
ATOM 1537 C CA . PHE A 1 196 ? 14.527 -13.698 -1.914 1.00 43.22 196 PHE A CA 1
ATOM 1538 C C . PHE A 1 196 ? 14.192 -14.744 -0.835 1.00 43.22 196 PHE A C 1
ATOM 1540 O O . PHE A 1 196 ? 13.069 -15.243 -0.773 1.00 43.22 196 PHE A O 1
ATOM 1547 N N . GLY A 1 197 ? 15.124 -15.013 0.089 1.00 40.94 197 GLY A N 1
ATOM 1548 C CA . GLY A 1 197 ? 14.903 -15.971 1.179 1.00 40.94 197 GLY A CA 1
ATOM 1549 C C . GLY A 1 197 ? 13.830 -15.538 2.186 1.00 40.94 197 GLY A C 1
ATOM 1550 O O . GLY A 1 197 ? 13.055 -16.369 2.659 1.00 40.94 197 GLY A O 1
ATOM 1551 N N . ALA A 1 198 ? 13.746 -14.242 2.499 1.00 45.69 198 ALA A N 1
ATOM 1552 C CA . ALA A 1 198 ? 12.761 -13.723 3.450 1.00 45.69 198 ALA A CA 1
ATOM 1553 C C . ALA A 1 198 ? 11.340 -13.664 2.867 1.00 45.69 198 ALA A C 1
ATOM 1555 O O . ALA A 1 198 ? 10.374 -13.891 3.591 1.00 45.69 198 ALA A O 1
ATOM 1556 N N . TRP A 1 199 ? 11.211 -13.364 1.576 1.00 38.78 199 TRP A N 1
ATOM 1557 C CA . TRP A 1 199 ? 9.920 -13.165 0.926 1.00 38.78 199 TRP A CA 1
ATOM 1558 C C . TRP A 1 199 ? 9.279 -14.495 0.460 1.00 38.78 199 TRP A C 1
ATOM 1560 O O . TRP A 1 199 ? 8.086 -14.700 0.682 1.00 38.78 199 TRP A O 1
ATOM 1570 N N . ILE A 1 200 ? 10.069 -15.474 -0.012 1.00 48.72 200 ILE A N 1
ATOM 1571 C CA . ILE A 1 200 ? 9.584 -16.853 -0.243 1.00 48.72 200 ILE A CA 1
ATOM 1572 C C . ILE A 1 200 ? 9.271 -17.567 1.080 1.00 48.72 200 ILE A C 1
ATOM 1574 O O . ILE A 1 200 ? 8.259 -18.258 1.193 1.00 48.72 200 ILE A O 1
ATOM 1578 N N . GLY A 1 201 ? 10.099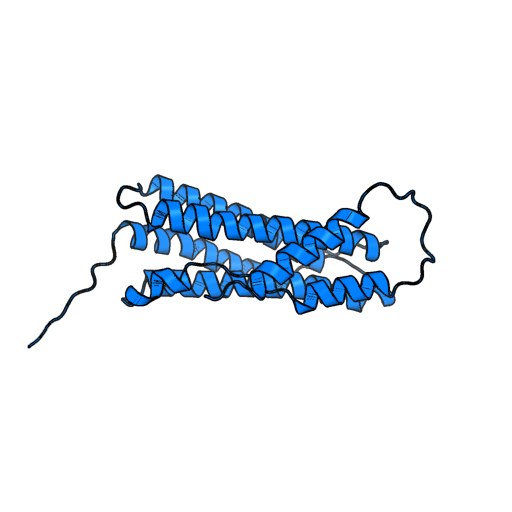 -17.375 2.113 1.00 42.00 201 GLY A N 1
ATOM 1579 C CA . GLY A 1 201 ? 9.891 -18.010 3.416 1.00 42.00 201 GLY A CA 1
ATOM 1580 C C . GLY A 1 201 ? 8.584 -17.598 4.107 1.00 42.00 201 GLY A C 1
ATOM 1581 O O . GLY A 1 201 ? 7.962 -18.428 4.764 1.00 42.00 201 GLY A O 1
ATOM 1582 N N . TYR A 1 202 ? 8.141 -16.347 3.933 1.00 44.41 202 TYR A N 1
ATOM 1583 C CA . TYR A 1 202 ? 6.925 -15.829 4.575 1.00 44.41 202 TYR A CA 1
ATOM 1584 C C . TYR A 1 202 ? 5.631 -16.278 3.872 1.00 44.41 202 TYR A C 1
ATOM 1586 O O . TYR A 1 202 ? 4.635 -16.531 4.544 1.00 44.41 202 TYR A O 1
ATOM 1594 N N . ASN A 1 203 ? 5.656 -16.439 2.542 1.00 42.28 203 ASN A N 1
ATOM 1595 C CA . ASN A 1 203 ? 4.474 -16.800 1.748 1.00 42.28 203 ASN A CA 1
ATOM 1596 C C . ASN A 1 203 ? 4.256 -18.317 1.589 1.00 42.28 203 ASN A C 1
ATOM 1598 O O . ASN A 1 203 ? 3.134 -18.730 1.312 1.00 42.28 203 ASN A O 1
ATOM 1602 N N . PHE A 1 204 ? 5.282 -19.156 1.787 1.00 35.34 204 PHE A N 1
ATOM 1603 C CA . PHE A 1 204 ? 5.159 -20.614 1.611 1.00 35.34 204 PHE A CA 1
ATOM 1604 C C . PHE A 1 204 ? 5.065 -21.427 2.916 1.00 35.34 204 PHE A C 1
ATOM 1606 O O . PHE A 1 204 ? 4.575 -22.552 2.884 1.00 35.34 204 PHE A O 1
ATOM 1613 N N . PHE A 1 205 ? 5.510 -20.888 4.059 1.00 41.75 205 PHE A N 1
ATOM 1614 C CA . PHE A 1 205 ? 5.573 -21.623 5.339 1.00 41.75 205 PHE A CA 1
ATOM 1615 C C . PHE A 1 205 ? 4.752 -20.993 6.480 1.00 41.75 205 PHE A C 1
ATOM 1617 O O . PHE A 1 205 ? 4.851 -21.424 7.624 1.00 41.75 205 PHE A O 1
ATOM 1624 N N . GLY A 1 206 ? 3.928 -19.981 6.193 1.00 35.97 206 GLY A N 1
ATOM 1625 C CA . GLY A 1 206 ? 3.109 -19.270 7.183 1.00 35.97 206 GLY A CA 1
ATOM 1626 C C . GLY A 1 206 ? 1.738 -19.892 7.482 1.00 35.97 206 GLY A C 1
ATOM 1627 O O . GLY A 1 206 ? 0.818 -19.147 7.816 1.00 35.97 206 GLY A O 1
ATOM 1628 N N . GLY A 1 207 ? 1.578 -21.209 7.331 1.00 36.78 207 GLY A N 1
ATOM 1629 C CA . GLY A 1 207 ? 0.333 -21.921 7.621 1.00 36.78 207 GLY A CA 1
ATOM 1630 C C . GLY A 1 207 ? 0.584 -23.162 8.469 1.00 36.78 207 GLY A C 1
ATOM 1631 O O . GLY A 1 207 ? 0.912 -24.205 7.916 1.00 36.78 207 GLY A O 1
ATOM 1632 N N . ASP A 1 208 ? 0.407 -23.015 9.780 1.00 35.00 208 ASP A N 1
ATOM 1633 C CA . ASP A 1 208 ? 0.076 -24.080 10.735 1.00 35.00 208 ASP A CA 1
ATOM 1634 C C . ASP A 1 208 ? -0.951 -23.523 11.734 1.00 35.00 208 ASP A C 1
ATOM 1636 O O . ASP A 1 208 ? -0.762 -22.366 12.191 1.00 35.00 208 ASP A O 1
#

Secondary structure (DSSP, 8-state):
----------HHHHHHHHHHHHHHHHHHHHHS------EE-S-HHHHHHHHHHHHHHHHHHHHIIIIIIIIIIIIS-TT--HHHHHHHHHHHHHHHHHHHHHHHHHHTEE--GGGHHHHHHHHHHHHHHHHHHHHHHHHHHHHHHSS-GGGHHHHT------HHHHHHHHHHHHTS-STT--S---S-HHHHHHHHHHHHHHHHS---

Nearest PDB structures (foldseek):
  7wag-assembly1_A  TM=2.386E-01  e=4.061E+00  Escherichia coli K-12

pLDDT: mean 76.6, std 18.47, range [35.0, 95.31]

Sequence (208 aa):
MDNNDEIIIPHRMQVLGKALRPVLTKLEEGLDEFIGETFPICDMSSTLRKHIGKIHKSVRSLEKCANDELIANVIANETVQDVEIYQAVGAFKIALNRFLEKYHGVQAMEVEYDAMDAHDLLVSAYRNLLDDVHDWLRDVVEALEGSETASIRQKLRLTTTAASEIEGLLIWIECQPASYETVKSNSDDTLLAVAFGAWIGYNFFGGD

Mean predicted aligned error: 11.1 Å

Foldseek 3Di:
DDPPVQLDQQPLLLLLLVLLVVLLVVLVVLLPDDQPAADEDDDLLVVLLVLLVVVVVLLVQLQCLQPVQQCVVRVVDSPDDSVSSNVSSVSNSVSLVVLSVVLSVLVRYDYDPVCVVLSVLSNVLSSQQSVLVSVLSVQSSCCSVDSNVVCNNVSSRRDGDSDVSNVVNVVVSVPDDPVPDDDDDDDDPVVVVVVVCVNCCCVPPVDD